Protein AF-A0A6S6TJT3-F1 (afdb_monomer_lite)

Structure (mmCIF, N/CA/C/O backbone):
data_AF-A0A6S6TJT3-F1
#
_entry.id   AF-A0A6S6TJT3-F1
#
loop_
_atom_site.group_PDB
_atom_site.id
_atom_site.type_symbol
_atom_site.label_atom_id
_atom_site.label_alt_id
_atom_site.label_comp_id
_atom_site.label_asym_id
_atom_site.label_entity_id
_atom_site.label_seq_id
_atom_site.pdbx_PDB_ins_code
_atom_site.Cartn_x
_atom_site.Cartn_y
_atom_site.Cartn_z
_atom_site.occupancy
_atom_site.B_iso_or_equiv
_atom_site.auth_seq_id
_atom_site.auth_comp_id
_atom_site.auth_asym_id
_atom_site.auth_atom_id
_atom_site.pdbx_PDB_model_num
ATOM 1 N N . MET A 1 1 ? -61.817 27.481 17.794 1.00 36.69 1 MET A N 1
ATOM 2 C CA . MET A 1 1 ? -61.793 28.008 16.413 1.00 36.69 1 MET A CA 1
ATOM 3 C C . MET A 1 1 ? -60.565 27.443 15.712 1.00 36.69 1 MET A C 1
ATOM 5 O O . MET A 1 1 ? -59.484 27.593 16.256 1.00 36.69 1 MET A O 1
ATOM 9 N N . GLY A 1 2 ? -60.746 26.772 14.568 1.00 38.47 2 GLY A N 1
ATOM 10 C CA . GLY A 1 2 ? -59.679 26.467 13.600 1.00 38.47 2 GLY A CA 1
ATOM 11 C C . GLY A 1 2 ? -58.788 25.249 13.871 1.00 38.47 2 GLY A C 1
ATOM 12 O O . GLY A 1 2 ? -57.621 25.410 14.198 1.00 38.47 2 GLY A O 1
ATOM 13 N N . ALA A 1 3 ? -59.311 24.038 13.658 1.00 35.66 3 ALA A N 1
ATOM 14 C CA . ALA A 1 3 ? -58.518 22.823 13.461 1.00 35.66 3 ALA A CA 1
ATOM 15 C C . ALA A 1 3 ? -58.565 22.453 11.971 1.00 35.66 3 ALA A C 1
ATOM 17 O O . ALA A 1 3 ? -59.657 22.356 11.413 1.00 35.66 3 ALA A O 1
ATOM 18 N N . VAL A 1 4 ? -57.413 22.227 11.332 1.00 45.88 4 VAL A N 1
ATOM 19 C CA . VAL A 1 4 ? -57.334 21.641 9.983 1.00 45.88 4 VAL A CA 1
ATOM 20 C C . VAL A 1 4 ? -56.285 20.531 9.978 1.00 45.88 4 VAL A C 1
ATOM 22 O O . VAL A 1 4 ? -55.147 20.713 10.404 1.00 45.88 4 VAL A O 1
ATOM 25 N N . ARG A 1 5 ? -56.748 19.356 9.546 1.00 40.81 5 ARG A N 1
ATOM 26 C CA . ARG A 1 5 ? -56.041 18.078 9.389 1.00 40.81 5 ARG A CA 1
ATOM 27 C C . ARG A 1 5 ? -55.272 18.012 8.054 1.00 40.81 5 ARG A C 1
ATOM 29 O O . ARG A 1 5 ? -55.579 18.790 7.155 1.00 40.81 5 ARG A O 1
ATOM 36 N N . PRO A 1 6 ? -54.330 17.060 7.898 1.00 43.06 6 PRO A N 1
ATOM 37 C CA . PRO A 1 6 ? -53.543 16.889 6.680 1.00 43.06 6 PRO A CA 1
ATOM 38 C C . PRO A 1 6 ? -54.258 16.000 5.648 1.00 43.06 6 PRO A C 1
ATOM 40 O O . PRO A 1 6 ? -54.917 15.024 6.012 1.00 43.06 6 PRO A O 1
ATOM 43 N N . THR A 1 7 ? -54.070 16.304 4.362 1.00 44.38 7 THR A N 1
ATOM 44 C CA . THR A 1 7 ? -54.588 15.515 3.233 1.00 44.38 7 THR A CA 1
ATOM 45 C C . THR A 1 7 ? -53.431 14.864 2.478 1.00 44.38 7 THR A C 1
ATOM 47 O O . THR A 1 7 ? -52.463 15.525 2.106 1.00 44.38 7 THR A O 1
ATOM 50 N N . ALA A 1 8 ? -53.545 13.554 2.269 1.00 34.47 8 ALA A N 1
ATOM 51 C CA . ALA A 1 8 ? -52.667 12.732 1.449 1.00 34.47 8 ALA A CA 1
ATOM 52 C C . ALA A 1 8 ? -52.834 13.030 -0.053 1.00 34.47 8 ALA A C 1
ATOM 54 O O . ALA A 1 8 ? -53.934 13.352 -0.500 1.00 34.47 8 ALA A O 1
ATOM 55 N N . MET A 1 9 ? -51.779 12.820 -0.846 1.00 37.22 9 MET A N 1
ATOM 56 C CA . MET A 1 9 ? -51.904 12.599 -2.289 1.00 37.22 9 MET A CA 1
ATOM 57 C C . MET A 1 9 ? -51.146 11.338 -2.707 1.00 37.22 9 MET A C 1
ATOM 59 O O . MET A 1 9 ? -49.921 11.265 -2.657 1.00 37.22 9 MET A O 1
ATOM 63 N N . LEU A 1 10 ? -51.938 10.351 -3.118 1.00 33.16 10 LEU A N 1
ATOM 64 C CA . LEU A 1 10 ? -51.571 9.217 -3.953 1.00 33.16 10 LEU A CA 1
ATOM 65 C C . LEU A 1 10 ? -51.885 9.563 -5.417 1.00 33.16 10 LEU A C 1
ATOM 67 O O . LEU A 1 10 ? -52.822 10.304 -5.699 1.00 33.16 10 LEU A O 1
ATOM 71 N N . SER A 1 11 ? -51.178 8.878 -6.316 1.00 32.34 11 SER A N 1
ATOM 72 C CA . SER A 1 11 ? -51.508 8.617 -7.725 1.00 32.34 11 SER A CA 1
ATOM 73 C C . SER A 1 11 ? -51.319 9.744 -8.755 1.00 32.34 11 SER A C 1
ATOM 75 O O . SER A 1 11 ? -52.059 10.717 -8.816 1.00 32.34 11 SER A O 1
ATOM 77 N N . SER A 1 12 ? -50.370 9.518 -9.667 1.00 33.16 12 SER A N 1
ATOM 78 C CA . SER A 1 12 ? -50.506 9.889 -11.078 1.00 33.16 12 SER A CA 1
ATOM 79 C C . SER A 1 12 ? -49.642 8.948 -11.922 1.00 33.16 12 SER A C 1
ATOM 81 O O . SER A 1 12 ? -48.452 9.161 -12.134 1.00 33.16 12 SER A O 1
ATOM 83 N N . LEU A 1 13 ? -50.259 7.845 -12.342 1.00 31.69 13 LEU A N 1
ATOM 84 C CA . LEU A 1 13 ? -49.842 7.022 -13.470 1.00 31.69 13 LEU A CA 1
ATOM 85 C C . LEU A 1 13 ? -50.984 7.122 -14.476 1.00 31.69 13 LEU A C 1
ATOM 87 O O . LEU A 1 13 ? -52.066 6.602 -14.217 1.00 31.69 13 LEU A O 1
ATOM 91 N N . SER A 1 14 ? -50.776 7.825 -15.587 1.00 32.28 14 SER A N 1
ATOM 92 C CA . SER A 1 14 ? -51.367 7.501 -16.892 1.00 32.28 14 SER A CA 1
ATOM 93 C C . SER A 1 14 ? -51.033 8.563 -17.943 1.00 32.28 14 SER A C 1
ATOM 95 O O . SER A 1 14 ? -50.995 9.755 -17.661 1.00 32.28 14 SER A O 1
ATOM 97 N N . ARG A 1 15 ? -50.913 8.063 -19.182 1.00 31.84 15 ARG A N 1
ATOM 98 C CA . ARG A 1 15 ? -50.845 8.746 -20.486 1.00 31.84 15 ARG A CA 1
ATOM 99 C C . ARG A 1 15 ? -49.445 9.132 -20.968 1.00 31.84 15 ARG A C 1
ATOM 101 O O . ARG A 1 15 ? -48.951 10.216 -20.706 1.00 31.84 15 ARG A O 1
ATOM 108 N N . LEU A 1 16 ? -48.890 8.274 -21.824 1.00 30.62 16 LEU A N 1
ATOM 109 C CA . LEU A 1 16 ? -48.913 8.532 -23.268 1.00 30.62 16 LEU A CA 1
ATOM 110 C C . LEU A 1 16 ? -48.763 7.210 -24.034 1.00 30.62 16 LEU A C 1
ATOM 112 O O . LEU A 1 16 ? -47.810 6.461 -23.855 1.00 30.62 16 LEU A O 1
ATOM 116 N N . SER A 1 17 ? -49.782 6.940 -24.844 1.00 30.59 17 SER A N 1
ATOM 117 C CA . SER A 1 17 ? -49.920 5.844 -25.794 1.00 30.59 17 SER A CA 1
ATOM 118 C C . SER A 1 17 ? -49.782 6.442 -27.192 1.00 30.59 17 SER A C 1
ATOM 120 O O . SER A 1 17 ? -50.586 7.300 -27.539 1.00 30.59 17 SER A O 1
ATOM 122 N N . CYS A 1 18 ? -48.821 5.946 -27.967 1.00 33.25 18 CYS A N 1
ATOM 123 C CA . CYS A 1 18 ? -48.772 5.897 -29.434 1.00 33.25 18 CYS A CA 1
ATOM 124 C C . CYS A 1 18 ? -47.974 4.607 -29.709 1.00 33.25 18 CYS A C 1
ATOM 126 O O . CYS A 1 18 ? -46.868 4.487 -29.198 1.00 33.25 18 CYS A O 1
ATOM 128 N N . GLY A 1 19 ? -48.445 3.546 -30.358 1.00 32.03 19 GLY A N 1
ATOM 129 C CA . GLY A 1 19 ? -49.400 3.415 -31.450 1.00 32.03 19 GLY A CA 1
ATOM 130 C C . GLY A 1 19 ? -48.642 2.731 -32.592 1.00 32.03 19 GLY A C 1
ATOM 131 O O . GLY A 1 19 ? -47.700 3.347 -33.078 1.00 32.03 19 GLY A O 1
ATOM 132 N N . LEU A 1 20 ? -48.991 1.472 -32.923 1.00 34.59 20 LEU A N 1
ATOM 133 C CA . LEU A 1 20 ? -48.805 0.721 -34.195 1.00 34.59 20 LEU A CA 1
ATOM 134 C C . LEU A 1 20 ? -48.934 -0.812 -33.949 1.00 34.59 20 LEU A C 1
ATOM 136 O O . LEU A 1 20 ? -48.746 -1.244 -32.814 1.00 34.59 20 LEU A O 1
ATOM 140 N N . PRO A 1 21 ? -49.348 -1.627 -34.945 1.00 37.56 21 PRO A N 1
ATOM 141 C CA . PRO A 1 21 ? -50.624 -2.347 -34.906 1.00 37.56 21 PRO A CA 1
ATOM 142 C C . PRO A 1 21 ? -50.525 -3.854 -34.617 1.00 37.56 21 PRO A C 1
ATOM 144 O O . PRO A 1 21 ? -49.571 -4.528 -35.005 1.00 37.56 21 PRO A O 1
ATOM 147 N N . GLU A 1 22 ? -51.585 -4.372 -33.993 1.00 44.47 22 GLU A N 1
ATOM 148 C CA . GLU A 1 22 ? -51.934 -5.790 -33.912 1.00 44.47 22 GLU A CA 1
ATOM 149 C C . GLU A 1 22 ? -52.613 -6.222 -35.214 1.00 44.47 22 GLU A C 1
ATOM 151 O O . GLU A 1 22 ? -53.785 -5.944 -35.423 1.00 44.47 22 GLU A O 1
ATOM 156 N N . ASP A 1 23 ? -51.878 -6.902 -36.086 1.00 41.22 23 ASP A N 1
ATOM 157 C CA . ASP A 1 23 ? -52.461 -7.807 -37.075 1.00 41.22 23 ASP A CA 1
ATOM 158 C C . ASP A 1 23 ? -51.378 -8.789 -37.526 1.00 41.22 23 ASP A C 1
ATOM 160 O O . ASP A 1 23 ? -50.253 -8.382 -37.818 1.00 41.22 23 ASP A O 1
ATOM 164 N N . SER A 1 24 ? -51.724 -10.080 -37.609 1.00 41.22 24 SER A N 1
ATOM 165 C CA . SER A 1 24 ? -50.881 -11.245 -37.985 1.00 41.22 24 SER A CA 1
ATOM 166 C C . SER A 1 24 ? -50.443 -12.189 -36.852 1.00 41.22 24 SER A C 1
ATOM 168 O O . SER A 1 24 ? -49.414 -12.859 -36.952 1.00 41.22 24 SER A O 1
ATOM 170 N N . ARG A 1 25 ? -51.256 -12.341 -35.802 1.00 42.00 25 ARG A N 1
ATOM 171 C CA . ARG A 1 25 ? -51.270 -13.556 -34.967 1.00 42.00 25 ARG A CA 1
ATOM 172 C C . ARG A 1 25 ? -52.478 -14.405 -35.343 1.00 42.00 25 ARG A C 1
ATOM 174 O O . ARG A 1 25 ? -53.430 -14.427 -34.593 1.00 42.00 25 ARG A O 1
ATOM 181 N N . ASP A 1 26 ? -52.442 -15.012 -36.527 1.00 45.34 26 ASP A N 1
ATOM 182 C CA . ASP A 1 26 ? -53.254 -16.181 -36.905 1.00 45.34 26 ASP A CA 1
ATOM 183 C C . ASP A 1 26 ? -52.931 -16.552 -38.354 1.00 45.34 26 ASP A C 1
ATOM 185 O O . ASP A 1 26 ? -53.567 -16.072 -39.288 1.00 45.34 26 ASP A O 1
ATOM 189 N N . LYS A 1 27 ? -51.862 -17.340 -38.537 1.00 43.59 27 LYS A N 1
ATOM 190 C CA . LYS A 1 27 ? -51.543 -18.164 -39.726 1.00 43.59 27 LYS A CA 1
ATOM 191 C C . LYS A 1 27 ? -50.129 -18.724 -39.580 1.00 43.59 27 LYS A C 1
ATOM 193 O O . LYS A 1 27 ? -49.212 -18.302 -40.266 1.00 43.59 27 LYS A O 1
ATOM 198 N N . LEU A 1 28 ? -49.940 -19.662 -38.654 1.00 36.69 28 LEU A N 1
ATOM 199 C CA . LEU A 1 28 ? -48.773 -20.561 -38.633 1.00 36.69 28 LEU A CA 1
ATOM 200 C C . LEU A 1 28 ? -49.059 -21.777 -37.737 1.00 36.69 28 LEU A C 1
ATOM 202 O O . LEU A 1 28 ? -48.240 -22.195 -36.933 1.00 36.69 28 LEU A O 1
ATOM 206 N N . PHE A 1 29 ? -50.259 -22.345 -37.869 1.00 38.00 29 PHE A N 1
ATOM 207 C CA . PHE A 1 29 ? -50.611 -23.631 -37.263 1.00 38.00 29 PHE A CA 1
ATOM 208 C C . PHE A 1 29 ? -51.531 -24.432 -38.186 1.00 38.00 29 PHE A C 1
ATOM 210 O O . PHE A 1 29 ? -52.623 -24.841 -37.814 1.00 38.00 29 PHE A O 1
ATOM 217 N N . THR A 1 30 ? -51.114 -24.650 -39.435 1.00 44.31 30 THR A N 1
ATOM 218 C CA . THR A 1 30 ? -51.622 -25.780 -40.233 1.00 44.31 30 THR A CA 1
ATOM 219 C C . THR A 1 30 ? -50.719 -26.035 -41.434 1.00 44.31 30 THR A C 1
ATOM 221 O O . THR A 1 30 ? -50.898 -25.440 -42.491 1.00 44.31 30 THR A O 1
ATOM 224 N N . ARG A 1 31 ? -49.719 -26.904 -41.238 1.00 39.59 31 ARG A N 1
ATOM 225 C CA . ARG A 1 31 ? -49.122 -27.850 -42.209 1.00 39.59 31 ARG A CA 1
ATOM 226 C C . ARG A 1 31 ? -47.669 -28.137 -41.839 1.00 39.59 31 ARG A C 1
ATOM 228 O O . ARG A 1 31 ? -46.745 -27.576 -42.408 1.00 39.59 31 ARG A O 1
ATOM 235 N N . CYS A 1 32 ? -47.488 -29.057 -40.903 1.00 32.56 32 CYS A N 1
ATOM 236 C CA . CYS A 1 32 ? -46.489 -30.111 -41.041 1.00 32.56 32 CYS A CA 1
ATOM 237 C C . CYS A 1 32 ? -46.824 -31.176 -39.999 1.00 32.56 32 CYS A C 1
ATOM 239 O O . CYS A 1 32 ? -46.616 -30.978 -38.805 1.00 32.56 32 CYS A O 1
ATOM 241 N N . GLY A 1 33 ? -47.425 -32.278 -40.443 1.00 46.50 33 GLY A N 1
ATOM 242 C CA . GLY A 1 33 ? -47.552 -33.470 -39.620 1.00 46.50 33 GLY A CA 1
ATOM 243 C C . GLY A 1 33 ? -46.171 -34.088 -39.477 1.00 46.50 33 GLY A C 1
ATOM 244 O O . GLY A 1 33 ? -45.755 -34.831 -40.355 1.00 46.50 33 GLY A O 1
ATOM 245 N N . LEU A 1 34 ? -45.459 -33.751 -38.404 1.00 42.41 34 LEU A N 1
ATOM 246 C CA . LEU A 1 34 ? -44.237 -34.427 -37.987 1.00 42.41 34 LEU A CA 1
ATOM 247 C C . LEU A 1 34 ? -44.227 -34.518 -36.456 1.00 42.41 34 LEU A C 1
ATOM 249 O O . LEU A 1 34 ? -44.342 -33.529 -35.738 1.00 42.41 34 LEU A O 1
ATOM 253 N N . CYS A 1 35 ? -44.155 -35.767 -36.010 1.00 40.81 35 CYS A N 1
ATOM 254 C CA . CYS A 1 35 ? -44.137 -36.287 -34.651 1.00 40.81 35 CYS A CA 1
ATOM 255 C C . CYS A 1 35 ? -43.358 -35.423 -33.632 1.00 40.81 35 CYS A C 1
ATOM 257 O O . CYS A 1 35 ? -42.157 -35.186 -33.773 1.00 40.81 35 CYS A O 1
ATOM 259 N N . GLY A 1 36 ? -44.039 -35.024 -32.552 1.00 47.25 36 GLY A N 1
ATOM 260 C CA . GLY A 1 36 ? -43.524 -34.212 -31.441 1.00 47.25 36 GLY A CA 1
ATOM 261 C C . GLY A 1 36 ? -42.581 -34.926 -30.463 1.00 47.25 36 GLY A C 1
ATOM 262 O O . GLY A 1 36 ? -42.592 -34.597 -29.282 1.00 47.25 36 GLY A O 1
ATOM 263 N N . ALA A 1 37 ? -41.764 -35.878 -30.922 1.00 49.62 37 ALA A N 1
ATOM 264 C CA . ALA A 1 37 ? -40.813 -36.601 -30.066 1.00 49.62 37 ALA A CA 1
ATOM 265 C C . ALA A 1 37 ? -39.366 -36.668 -30.603 1.00 49.62 37 ALA A C 1
ATOM 267 O O . ALA A 1 37 ? -38.498 -37.196 -29.918 1.00 49.62 37 ALA A O 1
ATOM 268 N N . CYS A 1 38 ? -39.059 -36.096 -31.777 1.00 45.78 38 CYS A N 1
ATOM 269 C CA . CYS A 1 38 ? -37.702 -36.146 -32.363 1.00 45.78 38 CYS A CA 1
ATOM 270 C C . CYS A 1 38 ? -36.935 -34.806 -32.382 1.00 45.78 38 CYS A C 1
ATOM 272 O O . CYS A 1 38 ? -35.802 -34.759 -32.856 1.00 45.78 38 CYS A O 1
ATOM 274 N N . GLY A 1 39 ? -37.513 -33.705 -31.888 1.00 48.12 39 GLY A N 1
ATOM 275 C CA . GLY A 1 39 ? -36.934 -32.359 -32.057 1.00 48.12 39 GLY A CA 1
ATOM 276 C C . GLY A 1 39 ? -35.863 -31.946 -31.038 1.00 48.12 39 GLY A C 1
ATOM 277 O O . GLY A 1 39 ? -35.057 -31.062 -31.323 1.00 48.12 39 GLY A O 1
ATOM 278 N N . THR A 1 40 ? -35.827 -32.559 -29.854 1.00 53.91 40 THR A N 1
ATOM 279 C CA . THR A 1 40 ? -34.939 -32.138 -28.753 1.00 53.91 40 THR A CA 1
ATOM 280 C C . THR A 1 40 ? -33.526 -32.715 -28.868 1.00 53.91 40 THR A C 1
ATOM 282 O O . THR A 1 40 ? -32.555 -32.013 -28.590 1.00 53.91 40 THR A O 1
ATOM 285 N N . GLU A 1 41 ? -33.392 -33.945 -29.364 1.00 56.25 41 GLU A N 1
ATOM 286 C CA . GLU A 1 41 ? -32.100 -34.604 -29.622 1.00 56.25 41 GLU A CA 1
ATOM 287 C C . GLU A 1 41 ? -31.298 -33.883 -30.721 1.00 56.25 41 GLU A C 1
ATOM 289 O O . GLU A 1 41 ? -30.101 -33.627 -30.571 1.00 56.25 41 GLU A O 1
ATOM 294 N N . ALA A 1 42 ? -31.970 -33.462 -31.800 1.00 59.25 42 ALA A N 1
ATOM 295 C CA . ALA A 1 42 ? -31.332 -32.745 -32.903 1.00 59.25 42 ALA A CA 1
ATOM 296 C C . ALA A 1 42 ? -30.805 -31.364 -32.474 1.00 59.25 42 ALA A C 1
ATOM 298 O O . ALA A 1 42 ? -29.718 -30.956 -32.888 1.00 59.25 42 ALA A O 1
ATOM 299 N N . LEU A 1 43 ? -31.529 -30.662 -31.594 1.00 60.88 43 LEU A N 1
ATOM 300 C CA . LEU A 1 43 ? -31.101 -29.361 -31.074 1.00 60.88 43 LEU A CA 1
ATOM 301 C C . LEU A 1 43 ? -29.892 -29.493 -30.130 1.00 60.88 43 LEU A C 1
ATOM 303 O O . LEU A 1 43 ? -28.972 -28.675 -30.177 1.00 60.88 43 LEU A O 1
ATOM 307 N N . LEU A 1 44 ? -29.855 -30.554 -29.315 1.00 63.88 44 LEU A N 1
ATOM 308 C CA . LEU A 1 44 ? -28.725 -30.875 -28.436 1.00 63.88 44 LEU A CA 1
ATOM 309 C C . LEU A 1 44 ? -27.466 -31.268 -29.221 1.00 63.88 44 LEU A C 1
ATOM 311 O O . LEU A 1 44 ? -26.364 -30.846 -28.859 1.00 63.88 44 LEU A O 1
ATOM 315 N N . LEU A 1 45 ? -27.611 -32.015 -30.318 1.00 68.19 45 LEU A N 1
ATOM 316 C CA . LEU A 1 45 ? -26.503 -32.336 -31.223 1.00 68.19 45 LEU A CA 1
ATOM 317 C C . LEU A 1 45 ? -25.967 -31.092 -31.940 1.00 68.19 45 LEU A C 1
ATOM 319 O O . LEU A 1 45 ? -24.749 -30.917 -32.026 1.00 68.19 45 LEU A O 1
ATOM 323 N N . LEU A 1 46 ? -26.849 -30.186 -32.374 1.00 67.31 46 LEU A N 1
ATOM 324 C CA . LEU A 1 46 ? -26.439 -28.927 -32.995 1.00 67.31 46 LEU A CA 1
ATOM 325 C C . LEU A 1 46 ? -25.677 -28.034 -32.002 1.00 67.31 46 LEU A C 1
ATOM 327 O O . LEU A 1 46 ? -24.622 -27.497 -32.339 1.00 67.31 46 LEU A O 1
ATOM 331 N N . MET A 1 47 ? -26.143 -27.929 -30.750 1.00 70.50 47 MET A N 1
ATOM 332 C CA . MET A 1 47 ? -25.426 -27.172 -29.717 1.00 70.50 47 MET A CA 1
ATOM 333 C C . MET A 1 47 ? -24.070 -27.798 -29.364 1.00 70.50 47 MET A C 1
ATOM 335 O O . MET A 1 47 ? -23.096 -27.065 -29.184 1.00 70.50 47 MET A O 1
ATOM 339 N N . ARG A 1 48 ? -23.955 -29.134 -29.325 1.00 70.00 48 ARG A N 1
ATOM 340 C CA . ARG A 1 48 ? -22.669 -29.820 -29.092 1.00 70.00 48 ARG A CA 1
ATOM 341 C C . ARG A 1 48 ? -21.672 -29.607 -30.236 1.00 70.00 48 ARG A C 1
ATOM 343 O O . ARG A 1 48 ? -20.493 -29.379 -29.966 1.00 70.00 48 ARG A O 1
ATOM 350 N N . LEU A 1 49 ? -22.129 -29.609 -31.490 1.00 67.56 49 LEU A N 1
ATOM 351 C CA . LEU A 1 49 ? -21.285 -29.317 -32.656 1.00 67.56 49 LEU A CA 1
ATOM 352 C C . LEU A 1 49 ? -20.812 -27.858 -32.679 1.00 67.56 49 LEU A C 1
ATOM 354 O O . LEU A 1 49 ? -19.636 -27.604 -32.945 1.00 67.56 49 LEU A O 1
ATOM 358 N N . ILE A 1 50 ? -21.682 -26.906 -32.321 1.00 70.00 50 ILE A N 1
ATOM 359 C CA . ILE A 1 50 ? -21.323 -25.482 -32.244 1.00 70.00 50 ILE A CA 1
ATOM 360 C C . ILE A 1 50 ? -20.286 -25.239 -31.138 1.00 70.00 50 ILE A C 1
ATOM 362 O O . ILE A 1 50 ? -19.290 -24.560 -31.385 1.00 70.00 50 ILE A O 1
ATOM 366 N N . ILE A 1 51 ? -20.457 -25.833 -29.949 1.00 70.25 51 ILE A N 1
ATOM 367 C CA . ILE A 1 51 ? -19.494 -25.704 -28.840 1.00 70.25 51 ILE A CA 1
ATOM 368 C C . ILE A 1 51 ? -18.149 -26.355 -29.204 1.00 70.25 51 ILE A C 1
ATOM 370 O O . ILE A 1 51 ? -17.098 -25.769 -28.951 1.00 70.25 51 ILE A O 1
ATOM 374 N N . SER A 1 52 ? -18.162 -27.517 -29.866 1.00 67.56 52 SER A N 1
ATOM 375 C CA . SER A 1 52 ? -16.942 -28.196 -30.322 1.00 67.56 52 SER A CA 1
ATOM 376 C C . SER A 1 52 ? -16.171 -27.373 -31.366 1.00 67.56 52 SER A C 1
ATOM 378 O O . SER A 1 52 ? -14.958 -27.193 -31.240 1.00 67.56 52 SER A O 1
ATOM 380 N N . HIS A 1 53 ? -16.864 -26.782 -32.346 1.00 61.88 53 HIS A N 1
ATOM 381 C CA . HIS A 1 53 ? -16.235 -25.900 -33.334 1.00 61.88 53 HIS A CA 1
ATOM 382 C C . HIS A 1 53 ? -15.722 -24.586 -32.730 1.00 61.88 53 HIS A C 1
ATOM 384 O O . HIS A 1 53 ? -14.665 -24.099 -33.144 1.00 61.88 53 HIS A O 1
ATOM 390 N N . PHE A 1 54 ? -16.411 -24.028 -31.728 1.00 63.53 54 PHE A N 1
ATOM 391 C CA . PHE A 1 54 ? -15.928 -22.843 -31.018 1.00 63.53 54 PHE A CA 1
ATOM 392 C C . PHE A 1 54 ? -14.686 -23.152 -30.170 1.00 63.53 54 PHE A C 1
ATOM 394 O O . PHE A 1 54 ? -13.724 -22.387 -30.206 1.00 63.53 54 PHE A O 1
ATOM 401 N N . CYS A 1 55 ? -14.648 -24.297 -29.480 1.00 61.03 55 CYS A N 1
ATOM 402 C CA . CYS A 1 55 ? -13.476 -24.728 -28.714 1.00 61.03 55 CYS A CA 1
ATOM 403 C C . CYS A 1 55 ? -12.265 -25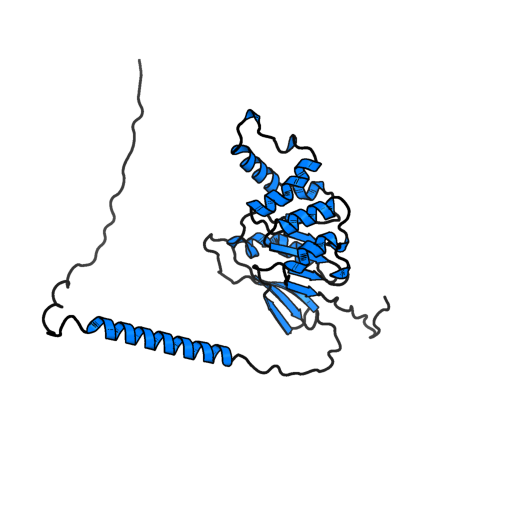.030 -29.609 1.00 61.03 55 CYS A C 1
ATOM 405 O O . CYS A 1 55 ? -11.157 -24.613 -29.275 1.00 61.03 55 CYS A O 1
ATOM 407 N N . ALA A 1 56 ? -12.458 -25.676 -30.765 1.00 60.38 56 ALA A N 1
ATOM 408 C CA . ALA A 1 56 ? -11.368 -25.978 -31.695 1.00 60.38 56 ALA A CA 1
ATOM 409 C C . ALA A 1 56 ? -10.773 -24.711 -32.337 1.00 60.38 56 ALA A C 1
ATOM 411 O O . ALA A 1 56 ? -9.551 -24.572 -32.431 1.00 60.38 56 ALA A O 1
ATOM 412 N N . ARG A 1 57 ? -11.614 -23.735 -32.715 1.00 56.91 57 ARG A N 1
ATOM 413 C CA . ARG A 1 57 ? -11.138 -22.441 -33.234 1.00 56.91 57 ARG A CA 1
ATOM 414 C C . ARG A 1 57 ? -10.505 -21.562 -32.156 1.00 56.91 57 ARG A C 1
ATOM 416 O O . ARG A 1 57 ? -9.551 -20.851 -32.457 1.00 56.91 57 ARG A O 1
ATOM 423 N N . PHE A 1 58 ? -10.968 -21.639 -30.908 1.00 59.56 58 PHE A N 1
ATOM 424 C CA . PHE A 1 58 ? -10.352 -20.918 -29.792 1.00 59.56 58 PHE A CA 1
ATOM 425 C C . PHE A 1 58 ? -8.974 -21.492 -29.420 1.00 59.56 58 PHE A C 1
ATOM 427 O O . PHE A 1 58 ? -8.042 -20.730 -29.167 1.00 59.56 58 PHE A O 1
ATOM 434 N N . PHE A 1 59 ? -8.799 -22.818 -29.477 1.00 55.28 59 PHE A N 1
ATOM 435 C CA . PHE A 1 59 ? -7.493 -23.454 -29.264 1.00 55.28 59 PHE A CA 1
ATOM 436 C C . PHE A 1 59 ? -6.492 -23.146 -30.388 1.00 55.28 59 PHE A C 1
ATOM 438 O O . PHE A 1 59 ? -5.334 -22.851 -30.102 1.00 55.28 59 PHE A O 1
ATOM 445 N N . LEU A 1 60 ? -6.932 -23.117 -31.651 1.00 53.53 60 LEU A N 1
ATOM 446 C CA . LEU A 1 60 ? -6.074 -22.706 -32.772 1.00 53.53 60 LEU A CA 1
ATOM 447 C C . LEU A 1 60 ? -5.733 -21.205 -32.746 1.00 53.53 60 LEU A C 1
ATOM 449 O O . LEU A 1 60 ? -4.640 -20.822 -33.155 1.00 53.53 60 LEU A O 1
ATOM 453 N N . PHE A 1 61 ? -6.614 -20.352 -32.213 1.00 53.59 61 PHE A N 1
ATOM 454 C CA . PHE A 1 61 ? -6.326 -18.926 -32.027 1.00 53.59 61 PHE A CA 1
ATOM 455 C C . PHE A 1 61 ? -5.306 -18.666 -30.904 1.00 53.59 61 PHE A C 1
ATOM 457 O O . PHE A 1 61 ? -4.478 -17.765 -31.027 1.00 53.59 61 PHE A O 1
ATOM 464 N N . LEU A 1 62 ? -5.310 -19.472 -29.835 1.00 51.25 62 LEU A N 1
ATOM 465 C CA . LEU A 1 62 ? -4.295 -19.391 -28.777 1.00 51.25 62 LEU A CA 1
ATOM 466 C C . LEU A 1 62 ? -2.949 -20.002 -29.195 1.00 51.25 62 LEU A C 1
ATOM 468 O O . LEU A 1 62 ? -1.907 -19.500 -28.781 1.00 51.25 62 LEU A O 1
ATOM 472 N N . ALA A 1 63 ? -2.950 -21.029 -30.048 1.00 49.97 63 ALA A N 1
ATOM 473 C CA . ALA A 1 63 ? -1.723 -21.646 -30.554 1.00 49.97 63 ALA A CA 1
ATOM 474 C C . ALA A 1 63 ? -0.981 -20.787 -31.599 1.00 49.97 63 ALA A C 1
ATOM 476 O O . ALA A 1 63 ? 0.201 -21.011 -31.832 1.00 49.97 63 ALA A O 1
ATOM 477 N N . ASN A 1 64 ? -1.635 -19.784 -32.200 1.00 43.91 64 ASN A N 1
ATOM 478 C CA . ASN A 1 64 ? -1.051 -18.945 -33.256 1.00 43.91 64 ASN A CA 1
ATOM 479 C C . ASN A 1 64 ? -0.586 -17.550 -32.774 1.00 43.91 64 ASN A C 1
ATOM 481 O O . ASN A 1 64 ? -0.338 -16.663 -33.586 1.00 43.91 64 ASN A O 1
ATOM 485 N N . GLN A 1 65 ? -0.464 -17.337 -31.455 1.00 49.94 65 GLN A N 1
ATOM 486 C CA . GLN A 1 65 ? 0.173 -16.136 -30.879 1.00 49.94 65 GLN A CA 1
ATOM 487 C C . GLN A 1 65 ? 1.632 -16.349 -30.449 1.00 49.94 65 GLN A C 1
ATOM 489 O O . GLN A 1 65 ? 2.239 -15.459 -29.855 1.00 49.94 65 GLN A O 1
ATOM 494 N N . SER A 1 66 ? 2.254 -17.471 -30.810 1.00 49.56 66 SER A N 1
ATOM 495 C CA . SER A 1 66 ? 3.714 -17.617 -30.777 1.00 49.56 66 SER A CA 1
ATOM 496 C C . SER A 1 66 ? 4.350 -16.935 -31.995 1.00 49.56 66 SER A C 1
ATOM 498 O O . SER A 1 66 ? 5.017 -17.560 -32.816 1.00 49.56 66 SER A O 1
ATOM 500 N N . GLY A 1 67 ? 4.108 -15.630 -32.124 1.00 40.09 67 GLY A N 1
ATOM 501 C CA . GLY A 1 67 ? 4.797 -14.759 -33.065 1.00 40.09 67 GLY A CA 1
ATOM 502 C C . GLY A 1 67 ? 6.202 -14.460 -32.555 1.00 40.09 67 GLY A C 1
ATOM 503 O O . GLY A 1 67 ? 6.380 -13.640 -31.661 1.00 40.09 67 GLY A O 1
ATOM 504 N N . THR A 1 68 ? 7.178 -15.176 -33.112 1.00 43.16 68 THR A N 1
ATOM 505 C CA . THR A 1 68 ? 8.532 -14.695 -33.439 1.00 43.16 68 THR A CA 1
ATOM 506 C C . THR A 1 68 ? 9.109 -13.620 -32.507 1.00 43.16 68 THR A C 1
ATOM 508 O O . THR A 1 68 ? 9.121 -12.430 -32.827 1.00 43.16 68 THR A O 1
ATOM 511 N N . SER A 1 69 ? 9.680 -14.050 -31.379 1.00 40.94 69 SER A N 1
ATOM 512 C CA . SER A 1 69 ? 10.683 -13.249 -30.675 1.00 40.94 69 SER A CA 1
ATOM 513 C C . SER A 1 69 ? 11.959 -13.251 -31.518 1.00 40.94 69 SER A C 1
ATOM 515 O O . SER A 1 69 ? 12.770 -14.175 -31.439 1.00 40.94 69 SER A O 1
ATOM 517 N N . HIS A 1 70 ? 12.115 -12.248 -32.384 1.00 39.84 70 HIS A N 1
ATOM 518 C CA . HIS A 1 70 ? 13.399 -11.962 -33.012 1.00 39.84 70 HIS A CA 1
ATOM 519 C C . HIS A 1 70 ? 14.388 -11.580 -31.914 1.00 39.84 70 HIS A C 1
ATOM 521 O O . HIS A 1 70 ? 14.367 -10.478 -31.365 1.00 39.84 70 HIS A O 1
ATOM 527 N N . ASN A 1 71 ? 15.253 -12.534 -31.591 1.00 40.00 71 ASN A N 1
ATOM 528 C CA . ASN A 1 71 ? 16.321 -12.407 -30.620 1.00 40.00 71 ASN A CA 1
ATOM 529 C C . ASN A 1 71 ? 17.460 -11.568 -31.233 1.00 40.00 71 ASN A C 1
ATOM 531 O O . ASN A 1 71 ? 18.523 -12.077 -31.567 1.00 40.00 71 ASN A O 1
ATOM 535 N N . HIS A 1 72 ? 17.231 -10.266 -31.422 1.00 41.78 72 HIS A N 1
ATOM 536 C CA . HIS A 1 72 ? 18.311 -9.304 -31.636 1.00 41.78 72 HIS A CA 1
ATOM 537 C C . HIS A 1 72 ? 18.931 -8.973 -30.274 1.00 41.78 72 HIS A C 1
ATOM 539 O O . HIS A 1 72 ? 18.654 -7.932 -29.677 1.00 41.78 72 HIS A O 1
ATOM 545 N N . GLN A 1 73 ? 19.800 -9.858 -29.779 1.00 41.50 73 GLN A N 1
ATOM 546 C CA . GLN A 1 73 ? 20.766 -9.522 -28.728 1.00 41.50 73 GLN A CA 1
ATOM 547 C C . GLN A 1 73 ? 21.903 -8.684 -29.333 1.00 41.50 73 GLN A C 1
ATOM 549 O O . GLN A 1 73 ? 23.069 -9.058 -29.320 1.00 41.50 73 GLN A O 1
ATOM 554 N N . GLY A 1 74 ? 21.550 -7.535 -29.911 1.00 43.59 74 GLY A N 1
ATOM 555 C CA . GLY A 1 74 ? 22.503 -6.451 -30.088 1.00 43.59 74 GLY A CA 1
ATOM 556 C C . GLY A 1 74 ? 22.709 -5.810 -28.722 1.00 43.59 74 GLY A C 1
ATOM 557 O O . GLY A 1 74 ? 21.735 -5.373 -28.107 1.00 43.59 74 GLY A O 1
ATOM 558 N N . LEU A 1 75 ? 23.951 -5.794 -28.238 1.00 43.81 75 LEU A N 1
ATOM 559 C CA . LEU A 1 75 ? 24.377 -5.064 -27.044 1.00 43.81 75 LEU A CA 1
ATOM 560 C C . LEU A 1 75 ? 23.857 -3.623 -27.128 1.00 43.81 75 LEU A C 1
ATOM 562 O O . LEU A 1 75 ? 24.394 -2.802 -27.870 1.00 43.81 75 LEU A O 1
ATOM 566 N N . ARG A 1 76 ? 22.770 -3.317 -26.411 1.00 53.56 76 ARG A N 1
ATOM 567 C CA . ARG A 1 76 ? 22.257 -1.948 -26.344 1.00 53.56 76 ARG A CA 1
ATOM 568 C C . ARG A 1 76 ? 23.171 -1.162 -25.407 1.00 53.56 76 ARG A C 1
ATOM 570 O O . ARG A 1 76 ? 23.325 -1.570 -24.259 1.00 53.56 76 ARG A O 1
ATOM 577 N N . PRO A 1 77 ? 23.739 -0.031 -25.846 1.00 56.94 77 PRO A N 1
ATOM 578 C CA . PRO A 1 77 ? 24.673 0.743 -25.030 1.00 56.94 77 PRO A CA 1
ATOM 579 C C . PRO A 1 77 ? 23.995 1.535 -23.895 1.00 56.94 77 PRO A C 1
ATOM 581 O O . PRO A 1 77 ? 24.664 2.298 -23.203 1.00 56.94 77 PRO A O 1
ATOM 584 N N . TYR A 1 78 ? 22.680 1.381 -23.693 1.00 58.28 78 TYR A N 1
ATOM 585 C CA . TYR A 1 78 ? 21.894 2.202 -22.774 1.00 58.28 78 TYR A CA 1
ATOM 586 C C . TYR A 1 78 ? 21.010 1.349 -21.858 1.00 58.28 78 TYR A C 1
ATOM 588 O O . TYR A 1 78 ? 20.341 0.438 -22.351 1.00 58.28 78 TYR A O 1
ATOM 596 N N . PRO A 1 79 ? 20.956 1.647 -20.545 1.00 64.12 79 PRO A N 1
ATOM 597 C CA . PRO A 1 79 ? 19.996 1.014 -19.655 1.00 64.12 79 PRO A CA 1
ATOM 598 C C . PRO A 1 79 ? 18.581 1.481 -20.007 1.00 64.12 79 PRO A C 1
ATOM 600 O O . PRO A 1 79 ? 18.308 2.682 -20.098 1.00 64.12 79 PRO A O 1
ATOM 603 N N . ASP A 1 80 ? 17.679 0.520 -20.195 1.00 76.38 80 ASP A N 1
ATOM 604 C CA . ASP A 1 80 ? 16.279 0.804 -20.485 1.00 76.38 80 ASP A CA 1
ATOM 605 C C . ASP A 1 80 ? 15.625 1.604 -19.342 1.00 76.38 80 ASP A C 1
ATOM 607 O O . ASP A 1 80 ? 15.836 1.336 -18.157 1.00 76.38 80 ASP A O 1
ATOM 611 N N . MET A 1 81 ? 14.789 2.581 -19.697 1.00 83.06 81 MET A N 1
ATOM 612 C CA . MET A 1 81 ? 14.020 3.366 -18.735 1.00 83.06 81 MET A CA 1
ATOM 613 C C . MET A 1 81 ? 12.698 2.675 -18.410 1.00 83.06 81 MET A C 1
ATOM 615 O O . MET A 1 81 ? 11.909 2.370 -19.303 1.00 83.06 81 MET A O 1
ATOM 619 N N . GLU A 1 82 ? 12.394 2.540 -17.125 1.00 89.75 82 GLU A N 1
ATOM 620 C CA . GLU A 1 82 ? 11.208 1.840 -16.637 1.00 89.75 82 GLU A CA 1
ATOM 621 C C . GLU A 1 82 ? 10.293 2.779 -15.839 1.00 89.75 82 GLU A C 1
ATOM 623 O O . GLU A 1 82 ? 10.743 3.538 -14.980 1.00 89.75 82 GLU A O 1
ATOM 628 N N . TYR A 1 83 ? 8.986 2.778 -16.121 1.00 90.75 83 TYR A N 1
ATOM 629 C CA . TYR A 1 83 ? 8.046 3.656 -15.418 1.00 90.75 83 TYR A CA 1
ATOM 630 C C . TYR A 1 83 ? 6.601 3.140 -15.412 1.00 90.75 83 TYR A C 1
ATOM 632 O O . TYR A 1 83 ? 6.207 2.287 -16.206 1.00 90.75 83 TYR A O 1
ATOM 640 N N . LEU A 1 84 ? 5.790 3.706 -14.511 1.00 95.12 84 LEU A N 1
ATOM 641 C CA . LEU A 1 84 ? 4.355 3.456 -14.431 1.00 95.12 84 LEU A CA 1
ATOM 642 C C . LEU A 1 84 ? 3.598 4.355 -15.402 1.00 95.12 84 LEU A C 1
ATOM 644 O O . LEU A 1 84 ? 3.620 5.586 -15.291 1.00 95.12 84 LEU A O 1
ATOM 648 N N . TYR A 1 85 ? 2.833 3.731 -16.284 1.00 95.19 85 TYR A N 1
ATOM 649 C CA . TYR A 1 85 ? 1.823 4.380 -17.099 1.00 95.19 85 TYR A CA 1
ATOM 650 C C . TYR A 1 85 ? 0.428 3.949 -16.638 1.00 95.19 85 TYR A C 1
ATOM 652 O O . TYR A 1 85 ? 0.151 2.766 -16.488 1.00 95.19 85 TYR A O 1
ATOM 660 N N . ILE A 1 86 ? -0.474 4.906 -16.416 1.00 96.38 86 ILE A N 1
ATOM 661 C CA . ILE A 1 86 ? -1.876 4.614 -16.094 1.00 96.38 86 ILE A CA 1
ATOM 662 C C . ILE A 1 86 ? -2.680 4.808 -17.373 1.00 96.38 86 ILE A C 1
ATOM 664 O O . ILE A 1 86 ? -2.953 5.939 -17.786 1.00 96.38 86 ILE A O 1
ATOM 668 N N . ARG A 1 87 ? -3.016 3.694 -18.021 1.00 95.19 87 ARG A N 1
ATOM 669 C CA . ARG A 1 87 ? -3.778 3.677 -19.265 1.00 95.19 87 ARG A CA 1
ATOM 670 C C . ARG A 1 87 ? -5.251 3.913 -18.960 1.00 95.19 87 ARG A C 1
ATOM 672 O O . ARG A 1 87 ? -5.857 3.169 -18.193 1.00 95.19 87 ARG A O 1
ATOM 679 N N . ARG A 1 88 ? -5.823 4.932 -19.596 1.00 93.88 88 ARG A N 1
ATOM 680 C CA . ARG A 1 88 ? -7.250 5.261 -19.542 1.00 93.88 88 ARG A CA 1
ATOM 681 C C . ARG A 1 88 ? -7.818 5.110 -20.940 1.00 93.88 88 ARG A C 1
ATOM 683 O O . ARG A 1 88 ? -7.322 5.754 -21.863 1.00 93.88 88 ARG A O 1
ATOM 690 N N . ALA A 1 89 ? -8.821 4.260 -21.103 1.00 84.12 89 ALA A N 1
ATOM 691 C CA . ALA A 1 89 ? -9.532 4.173 -22.369 1.00 84.12 89 ALA A CA 1
ATOM 692 C C . ALA A 1 89 ? -10.494 5.364 -22.493 1.00 84.12 89 ALA A C 1
ATOM 694 O O . ALA A 1 89 ? -11.193 5.715 -21.538 1.00 84.12 89 ALA A O 1
ATOM 695 N N . LYS A 1 90 ? -10.517 6.005 -23.666 1.00 80.12 90 LYS A N 1
ATOM 696 C CA . LYS A 1 90 ? -11.473 7.081 -23.954 1.00 80.12 90 LYS A CA 1
ATOM 697 C C . LYS A 1 90 ? -12.883 6.478 -23.949 1.00 80.12 90 LYS A C 1
ATOM 699 O O . LYS A 1 90 ? -13.162 5.588 -24.741 1.00 80.12 90 LYS A O 1
ATOM 704 N N . GLY A 1 91 ? -13.737 6.929 -23.030 1.00 81.62 91 GLY A N 1
ATOM 705 C CA . GLY A 1 91 ? -15.139 6.503 -22.931 1.00 81.62 91 GLY A CA 1
ATOM 706 C C . GLY A 1 91 ? -15.408 5.242 -22.102 1.00 81.62 91 GLY A C 1
ATOM 707 O O . GLY A 1 91 ? -16.571 4.921 -21.879 1.00 81.62 91 GLY A O 1
ATOM 708 N N . GLN A 1 92 ? -14.385 4.544 -21.592 1.00 88.50 92 GLN A N 1
ATOM 709 C CA . GLN A 1 92 ? -14.625 3.376 -20.740 1.00 88.50 92 GLN A CA 1
ATOM 710 C C . GLN A 1 92 ? -14.978 3.813 -19.314 1.00 88.50 92 GLN A C 1
ATOM 712 O O . GLN A 1 92 ? -14.116 4.219 -18.525 1.00 88.50 92 GLN A O 1
ATOM 717 N N . LEU A 1 93 ? -16.263 3.706 -18.995 1.00 91.06 93 LEU A N 1
ATOM 718 C CA . LEU A 1 93 ? -16.795 3.877 -17.651 1.00 91.06 93 LEU A CA 1
ATOM 719 C C . LEU A 1 93 ? -17.113 2.514 -17.044 1.00 91.06 93 LEU A C 1
ATOM 721 O O . LEU A 1 93 ? -17.387 1.535 -17.740 1.00 91.06 93 LEU A O 1
ATOM 725 N N . ARG A 1 94 ? -17.044 2.448 -15.722 1.00 87.88 94 ARG A N 1
ATOM 726 C CA . ARG A 1 94 ? -17.557 1.319 -14.954 1.00 87.88 94 ARG A CA 1
ATOM 727 C C . ARG A 1 94 ? -19.082 1.387 -14.866 1.00 87.88 94 ARG A C 1
ATOM 729 O O . ARG A 1 94 ? -19.681 2.419 -15.152 1.00 87.88 94 ARG A O 1
ATOM 736 N N . ALA A 1 95 ? -19.696 0.297 -14.407 1.00 88.00 95 ALA A N 1
ATOM 737 C CA . ALA A 1 95 ? -21.144 0.217 -14.196 1.00 88.00 95 ALA A CA 1
ATOM 738 C C . ALA A 1 95 ? -21.688 1.298 -13.240 1.00 88.00 95 ALA A C 1
ATOM 740 O O . ALA A 1 95 ? -22.836 1.699 -13.358 1.00 88.00 95 ALA A O 1
ATOM 741 N N . ASP A 1 96 ? -20.858 1.799 -12.324 1.00 87.19 96 ASP A N 1
ATOM 742 C CA . ASP A 1 96 ? -21.190 2.894 -11.406 1.00 87.19 96 ASP A CA 1
ATOM 743 C C . ASP A 1 96 ? -20.914 4.295 -11.987 1.00 87.19 96 ASP A C 1
ATOM 745 O O . ASP A 1 96 ? -20.943 5.282 -11.258 1.00 87.19 96 ASP A O 1
ATOM 749 N N . GLY A 1 97 ? -20.556 4.391 -13.270 1.00 87.75 97 GLY A N 1
ATOM 750 C CA . GLY A 1 97 ? -20.185 5.639 -13.939 1.00 87.75 97 GLY A CA 1
ATOM 751 C C . GLY A 1 97 ? -18.763 6.133 -13.644 1.00 87.75 97 GLY A C 1
ATOM 752 O O . GLY A 1 97 ? -18.318 7.105 -14.255 1.00 87.75 97 GLY A O 1
ATOM 753 N N . SER A 1 98 ? -18.006 5.478 -12.755 1.00 87.56 98 SER A N 1
ATOM 754 C CA . SER A 1 98 ? -16.630 5.889 -12.449 1.00 87.56 98 SER A CA 1
ATOM 755 C C . SER A 1 98 ? -15.665 5.573 -13.598 1.00 87.56 98 SER A C 1
ATOM 757 O O . SER A 1 98 ? -15.847 4.618 -14.358 1.00 87.56 98 SER A O 1
ATOM 759 N N . ARG A 1 99 ? -14.594 6.366 -13.731 1.00 91.19 99 ARG A N 1
ATOM 760 C CA . ARG A 1 99 ? -13.570 6.141 -14.764 1.00 91.19 99 ARG A CA 1
ATOM 761 C C . ARG A 1 99 ? -12.804 4.846 -14.510 1.00 91.19 99 ARG A C 1
ATOM 763 O O . ARG A 1 99 ? -12.423 4.553 -13.377 1.00 91.19 99 ARG A O 1
ATOM 770 N N . TYR A 1 100 ? -12.530 4.111 -15.583 1.00 93.62 100 TYR A N 1
ATOM 771 C CA . TYR A 1 100 ? -11.696 2.916 -15.550 1.00 93.62 100 TYR A CA 1
ATOM 772 C C . TYR A 1 100 ? -10.251 3.227 -15.960 1.00 93.62 100 TYR A C 1
ATOM 774 O O . TYR A 1 100 ? -10.004 3.876 -16.980 1.00 93.62 100 TYR A O 1
ATOM 782 N N . ALA A 1 101 ? -9.290 2.726 -15.184 1.00 95.56 101 ALA A N 1
ATOM 783 C CA . ALA A 1 101 ? -7.871 2.835 -15.483 1.00 95.56 101 ALA A CA 1
ATOM 784 C C . ALA A 1 101 ? -7.122 1.518 -15.237 1.00 95.56 101 ALA A C 1
ATOM 786 O O . ALA A 1 101 ? -7.445 0.755 -14.325 1.00 95.56 101 ALA A O 1
ATOM 787 N N . VAL A 1 102 ? -6.082 1.279 -16.041 1.00 96.06 102 VAL A N 1
ATOM 788 C CA . VAL A 1 102 ? -5.207 0.105 -15.945 1.00 96.06 102 VAL A CA 1
ATOM 789 C C . VAL A 1 102 ? -3.765 0.556 -15.715 1.00 96.06 102 VAL A C 1
ATOM 791 O O . VAL A 1 102 ? -3.225 1.286 -16.551 1.00 96.06 102 VAL A O 1
ATOM 794 N N . PRO A 1 103 ? -3.116 0.134 -14.620 1.00 97.44 103 PRO A N 1
ATOM 795 C CA . PRO A 1 103 ? -1.696 0.370 -14.416 1.00 97.44 103 PRO A CA 1
ATOM 796 C C . PRO A 1 103 ? -0.868 -0.539 -15.337 1.00 97.44 103 PRO A C 1
ATOM 798 O O . PRO A 1 103 ? -1.114 -1.740 -15.450 1.00 97.44 103 PRO A O 1
ATOM 801 N N . VAL A 1 104 ? 0.117 0.049 -16.007 1.00 97.19 104 VAL A N 1
ATOM 802 C CA . VAL A 1 104 ? 0.994 -0.605 -16.981 1.00 97.19 104 VAL A CA 1
ATOM 803 C C . VAL A 1 104 ? 2.438 -0.263 -16.635 1.00 97.19 104 VAL A C 1
ATOM 805 O O . VAL A 1 104 ? 2.793 0.907 -16.496 1.00 97.19 104 VAL A O 1
ATOM 808 N N . PHE A 1 105 ? 3.266 -1.291 -16.501 1.00 95.94 105 PHE A N 1
ATOM 809 C CA . PHE A 1 105 ? 4.712 -1.172 -16.458 1.00 95.94 105 PHE A CA 1
ATOM 810 C C . PHE A 1 105 ? 5.237 -0.996 -17.877 1.00 95.94 105 PHE A C 1
ATOM 812 O O . PHE A 1 105 ? 4.978 -1.839 -18.735 1.00 95.94 105 PHE A O 1
ATOM 819 N N . VAL A 1 106 ? 5.938 0.101 -18.131 1.00 93.75 106 VAL A N 1
ATOM 820 C CA . VAL A 1 106 ? 6.451 0.428 -19.460 1.00 93.75 106 VAL A CA 1
ATOM 821 C C . VAL A 1 106 ? 7.965 0.517 -19.415 1.00 93.75 106 VAL A C 1
ATOM 823 O O . VAL A 1 106 ? 8.517 1.236 -18.581 1.00 93.75 106 VAL A O 1
ATOM 826 N N . THR A 1 107 ? 8.606 -0.157 -20.365 1.00 91.31 107 THR A N 1
ATOM 827 C CA . THR A 1 107 ? 10.044 -0.085 -20.629 1.00 91.31 107 THR A CA 1
ATOM 828 C C . THR A 1 107 ? 10.272 0.706 -21.916 1.00 91.31 107 THR A C 1
ATOM 830 O O . THR A 1 107 ? 9.599 0.480 -22.925 1.00 91.31 107 THR A O 1
ATOM 833 N N . LYS A 1 108 ? 11.211 1.649 -21.892 1.00 88.25 108 LYS A N 1
ATOM 834 C CA . LYS A 1 108 ? 11.575 2.526 -23.009 1.00 88.25 108 LYS A CA 1
ATOM 835 C C . LYS A 1 108 ? 13.070 2.505 -23.273 1.00 88.25 108 LYS A C 1
ATOM 837 O O . LYS A 1 108 ? 13.847 2.338 -22.343 1.00 88.25 108 LYS A O 1
ATOM 842 N N . THR A 1 109 ? 13.459 2.817 -24.508 1.00 83.31 109 THR A N 1
ATOM 843 C CA . THR A 1 109 ? 14.878 2.974 -24.881 1.00 83.31 109 THR A CA 1
ATOM 844 C C . THR A 1 109 ? 15.541 4.171 -24.197 1.00 83.31 109 THR A C 1
ATOM 846 O O . THR A 1 109 ? 16.728 4.137 -23.900 1.00 83.31 109 THR A O 1
ATOM 849 N N . ALA A 1 110 ? 14.783 5.244 -23.949 1.00 80.06 110 ALA A N 1
ATOM 850 C CA . ALA A 1 110 ? 15.242 6.465 -23.289 1.00 80.06 110 ALA A CA 1
ATOM 851 C C . ALA A 1 110 ? 14.045 7.295 -22.787 1.00 80.06 110 ALA A C 1
ATOM 853 O O . ALA A 1 110 ? 12.889 6.999 -23.101 1.00 80.06 110 ALA A O 1
ATOM 854 N N . LYS A 1 111 ? 14.303 8.403 -22.075 1.00 77.56 111 LYS A N 1
ATOM 855 C CA . LYS A 1 111 ? 13.271 9.331 -21.554 1.00 77.56 111 LYS A CA 1
ATOM 856 C C . LYS A 1 111 ? 12.210 9.735 -22.587 1.00 77.56 111 LYS A C 1
ATOM 858 O O . LYS A 1 111 ? 11.014 9.732 -22.285 1.00 77.56 111 LYS A O 1
ATOM 863 N N . TYR A 1 112 ? 12.651 10.032 -23.805 1.00 80.75 112 TYR A N 1
ATOM 864 C CA . TYR A 1 112 ? 11.794 10.374 -24.946 1.00 80.75 112 TYR A CA 1
ATOM 865 C C . TYR A 1 112 ? 11.847 9.323 -26.058 1.00 80.75 112 TYR A C 1
ATOM 867 O O . TYR A 1 112 ? 11.374 9.571 -27.158 1.00 80.75 112 TYR A O 1
ATOM 875 N N . GLY A 1 113 ? 12.418 8.158 -25.758 1.00 83.19 113 GLY A N 1
ATOM 876 C CA . GLY A 1 113 ? 12.508 7.050 -26.689 1.00 83.19 113 GLY A CA 1
ATOM 877 C C . GLY A 1 113 ? 11.197 6.282 -26.825 1.00 83.19 113 GLY A C 1
ATOM 878 O O . GLY A 1 113 ? 10.208 6.520 -26.114 1.00 83.19 113 GLY A O 1
ATOM 879 N N . GLU A 1 114 ? 11.224 5.327 -27.743 1.00 86.50 114 GLU A N 1
ATOM 880 C CA . GLU A 1 114 ? 10.114 4.432 -28.037 1.00 86.50 114 GLU A CA 1
ATOM 881 C C . GLU A 1 114 ? 9.842 3.462 -26.884 1.00 86.50 114 GLU A C 1
ATOM 883 O O . GLU A 1 114 ? 10.734 3.113 -26.102 1.00 86.50 114 GLU A O 1
ATOM 888 N N . ARG A 1 115 ? 8.579 3.034 -26.766 1.00 91.00 115 ARG A N 1
ATOM 889 C CA . ARG A 1 115 ? 8.171 2.000 -25.810 1.00 91.00 115 ARG A CA 1
ATOM 890 C C . ARG A 1 115 ? 8.568 0.647 -26.379 1.00 91.00 115 ARG A C 1
ATOM 892 O O . ARG A 1 115 ? 8.046 0.240 -27.407 1.00 91.00 115 ARG A O 1
ATOM 899 N N . ILE A 1 116 ? 9.484 -0.025 -25.697 1.00 90.38 116 ILE A N 1
ATOM 900 C CA . ILE A 1 116 ? 9.982 -1.346 -26.083 1.00 90.38 116 ILE A CA 1
ATOM 901 C C . ILE A 1 116 ? 9.021 -2.422 -25.586 1.00 90.38 116 ILE A C 1
ATOM 903 O O . ILE A 1 116 ? 8.739 -3.387 -26.287 1.00 90.38 116 ILE A O 1
ATOM 907 N N . ASN A 1 117 ? 8.539 -2.268 -24.352 1.00 91.31 117 ASN A N 1
ATOM 908 C CA . ASN A 1 117 ? 7.716 -3.268 -23.692 1.00 91.31 117 ASN A CA 1
ATOM 909 C C . ASN A 1 117 ? 6.633 -2.597 -22.846 1.00 91.31 117 ASN A C 1
ATOM 911 O O . ASN A 1 117 ? 6.872 -1.578 -22.193 1.00 91.31 117 ASN A O 1
ATOM 915 N N . GLU A 1 118 ? 5.450 -3.200 -22.837 1.00 94.69 118 GLU A N 1
ATOM 916 C CA . GLU A 1 118 ? 4.334 -2.833 -21.979 1.00 94.69 118 GLU A CA 1
ATOM 917 C C . GLU A 1 118 ? 3.787 -4.083 -21.290 1.00 94.69 118 GLU A C 1
ATOM 919 O O . GLU A 1 118 ? 3.233 -4.979 -21.925 1.00 94.69 118 GLU A O 1
ATOM 924 N N . ARG A 1 119 ? 3.877 -4.122 -19.961 1.00 95.50 119 ARG A N 1
ATOM 925 C CA . ARG A 1 119 ? 3.318 -5.195 -19.141 1.00 95.50 119 ARG A CA 1
ATOM 926 C C . ARG A 1 119 ? 2.204 -4.652 -18.262 1.00 95.50 119 ARG A C 1
ATOM 928 O O . ARG A 1 119 ? 2.415 -3.765 -17.439 1.00 95.50 119 ARG A O 1
ATOM 935 N N . ILE A 1 120 ? 1.003 -5.205 -18.399 1.00 96.69 120 ILE A N 1
ATOM 936 C CA . ILE A 1 120 ? -0.128 -4.847 -17.536 1.00 96.69 120 ILE A CA 1
ATOM 937 C C . ILE A 1 120 ? 0.149 -5.325 -16.106 1.00 96.69 120 ILE A C 1
ATOM 939 O O . ILE A 1 120 ? 0.512 -6.482 -15.890 1.00 96.69 120 ILE A O 1
ATOM 943 N N . ILE A 1 121 ? -0.060 -4.443 -15.128 1.00 97.31 121 ILE A N 1
ATOM 944 C CA . ILE A 1 121 ? 0.014 -4.784 -13.708 1.00 97.31 121 ILE A CA 1
ATOM 945 C C . ILE A 1 121 ? -1.359 -5.310 -13.287 1.00 97.31 121 ILE A C 1
ATOM 947 O O . ILE A 1 121 ? -2.373 -4.615 -13.394 1.00 97.31 121 ILE A O 1
ATOM 951 N N . SER A 1 122 ? -1.419 -6.554 -12.812 1.00 96.25 122 SER A N 1
ATOM 952 C CA . SER A 1 122 ? -2.676 -7.142 -12.361 1.00 96.25 122 SER A CA 1
ATOM 953 C C . SER A 1 122 ? -3.181 -6.419 -11.119 1.00 96.25 122 SER A C 1
ATOM 955 O O . SER A 1 122 ? -2.516 -6.374 -10.090 1.00 96.25 122 SER A O 1
ATOM 957 N N . VAL A 1 123 ? -4.420 -5.939 -11.173 1.00 95.38 123 VAL A N 1
ATOM 958 C CA . VAL A 1 123 ? -5.124 -5.338 -10.027 1.00 95.38 123 VAL A CA 1
ATOM 959 C C . VAL A 1 123 ? -5.671 -6.390 -9.050 1.00 95.38 123 VAL A C 1
ATOM 961 O O . VAL A 1 123 ? -6.443 -6.078 -8.137 1.00 95.38 123 VAL A O 1
ATOM 964 N N . LYS A 1 124 ? -5.370 -7.676 -9.285 1.00 95.75 124 LYS A N 1
ATOM 965 C CA . LYS A 1 124 ? -5.837 -8.810 -8.474 1.00 95.75 124 LYS A CA 1
ATOM 966 C C . LYS A 1 124 ? -4.789 -9.436 -7.580 1.00 95.75 124 LYS A C 1
ATOM 968 O O . LYS A 1 124 ? -5.186 -10.176 -6.691 1.00 95.75 124 LYS A O 1
ATOM 973 N N . LYS A 1 125 ? -3.517 -9.128 -7.793 1.00 96.25 125 LYS A N 1
ATOM 974 C CA . LYS A 1 125 ? -2.430 -9.645 -6.975 1.00 96.25 125 LYS A CA 1
ATOM 975 C C . LYS A 1 125 ? -1.701 -8.490 -6.300 1.00 96.25 125 LYS A C 1
ATOM 977 O O . LYS A 1 125 ? -1.668 -7.399 -6.878 1.00 96.25 125 LYS A O 1
ATOM 982 N N . PRO A 1 126 ? -1.103 -8.726 -5.129 1.00 97.88 126 PRO A N 1
ATOM 983 C CA . PRO A 1 126 ? -0.170 -7.785 -4.546 1.00 97.88 126 PRO A CA 1
ATOM 984 C C . PRO A 1 126 ? 0.994 -7.436 -5.472 1.00 97.88 126 PRO A C 1
ATOM 986 O O . PRO A 1 126 ? 1.299 -8.169 -6.420 1.00 97.88 126 PRO A O 1
ATOM 989 N N . VAL A 1 127 ? 1.631 -6.300 -5.204 1.00 98.25 127 VAL A N 1
ATOM 990 C CA . VAL A 1 127 ? 2.721 -5.759 -6.017 1.00 98.25 127 VAL A CA 1
ATOM 991 C C . VAL A 1 127 ? 3.891 -5.392 -5.114 1.00 98.25 127 VAL A C 1
ATOM 993 O O . VAL A 1 127 ? 3.724 -4.654 -4.146 1.00 98.25 127 VAL A O 1
ATOM 996 N N . LEU A 1 128 ? 5.077 -5.877 -5.466 1.00 98.19 128 LEU A N 1
ATOM 997 C CA . LEU A 1 128 ? 6.335 -5.506 -4.838 1.00 98.19 128 LEU A CA 1
ATOM 998 C C . LEU A 1 128 ? 7.195 -4.742 -5.849 1.00 98.19 128 LEU A C 1
ATOM 1000 O O . LEU A 1 128 ? 7.505 -5.252 -6.926 1.00 98.19 128 LEU A O 1
ATOM 1004 N N . ILE A 1 129 ? 7.557 -3.512 -5.501 1.00 97.56 129 ILE A N 1
ATOM 1005 C CA . ILE A 1 129 ? 8.367 -2.611 -6.316 1.00 97.56 129 ILE A CA 1
ATOM 1006 C C . ILE A 1 129 ? 9.723 -2.448 -5.632 1.00 97.56 129 ILE A C 1
ATOM 1008 O O . ILE A 1 129 ? 9.811 -1.913 -4.530 1.00 97.56 129 ILE A O 1
ATOM 1012 N N . THR A 1 130 ? 10.786 -2.876 -6.294 1.00 96.88 130 THR A N 1
ATOM 1013 C CA . THR A 1 130 ? 12.168 -2.669 -5.850 1.00 96.88 130 THR A CA 1
ATOM 1014 C C . THR A 1 130 ? 12.900 -1.763 -6.827 1.00 96.88 130 THR A C 1
ATOM 1016 O O . THR A 1 130 ? 12.387 -1.457 -7.902 1.00 96.88 130 THR A O 1
ATOM 1019 N N . GLY A 1 131 ? 14.075 -1.274 -6.459 1.00 94.00 131 GLY A N 1
ATOM 1020 C CA . GLY A 1 131 ? 14.906 -0.443 -7.318 1.00 94.00 131 GLY A CA 1
ATOM 1021 C C . GLY A 1 131 ? 15.783 0.503 -6.518 1.00 94.00 131 GLY A C 1
ATOM 1022 O O . GLY A 1 131 ? 15.481 0.855 -5.377 1.00 94.00 131 GLY A O 1
ATOM 1023 N N . GLU A 1 132 ? 16.831 1.003 -7.150 1.00 90.81 132 GLU A N 1
ATOM 1024 C CA . GLU A 1 132 ? 17.795 1.904 -6.516 1.00 90.81 132 GLU A CA 1
ATOM 1025 C C . GLU A 1 132 ? 17.172 3.270 -6.141 1.00 90.81 132 GLU A C 1
ATOM 1027 O O . GLU A 1 132 ? 16.038 3.574 -6.556 1.00 90.81 132 GLU A O 1
ATOM 1032 N N . PRO A 1 133 ? 17.826 4.121 -5.324 1.00 88.06 133 PRO A N 1
ATOM 1033 C CA . PRO A 1 133 ? 17.371 5.489 -5.085 1.00 88.06 133 PRO A CA 1
ATOM 1034 C C . PRO A 1 133 ? 17.078 6.223 -6.399 1.00 88.06 133 PRO A C 1
ATOM 1036 O O . PRO A 1 133 ? 17.724 6.000 -7.407 1.00 88.06 133 PRO A O 1
ATOM 1039 N N . ASN A 1 134 ? 16.083 7.109 -6.428 1.00 86.06 134 ASN A N 1
ATOM 1040 C CA . ASN A 1 134 ? 15.731 7.891 -7.628 1.00 86.06 134 ASN A CA 1
ATOM 1041 C C . ASN A 1 134 ? 15.206 7.105 -8.854 1.00 86.06 134 ASN A C 1
ATOM 1043 O O . ASN A 1 134 ? 14.833 7.731 -9.844 1.00 86.06 134 ASN A O 1
ATOM 1047 N N . SER A 1 135 ? 15.035 5.781 -8.775 1.00 89.69 135 SER A N 1
ATOM 1048 C CA . SER A 1 135 ? 14.367 4.962 -9.815 1.00 89.69 135 SER A CA 1
ATOM 1049 C C . SER A 1 135 ? 12.865 5.254 -10.000 1.00 89.69 135 SER A C 1
ATOM 1051 O O . SER A 1 135 ? 12.222 4.739 -10.910 1.00 89.69 135 SER A O 1
ATOM 1053 N N . GLY A 1 136 ? 12.270 6.100 -9.149 1.00 91.62 136 GLY A N 1
ATOM 1054 C CA . GLY A 1 136 ? 10.877 6.540 -9.284 1.00 91.62 136 GLY A CA 1
ATOM 1055 C C . GLY A 1 136 ? 9.843 5.726 -8.499 1.00 91.62 136 GLY A C 1
ATOM 1056 O O . GLY A 1 136 ? 8.651 5.906 -8.737 1.00 91.62 136 GLY A O 1
ATOM 1057 N N . LYS A 1 137 ? 10.258 4.894 -7.536 1.00 94.88 137 LYS A N 1
ATOM 1058 C CA . LYS A 1 137 ? 9.363 4.104 -6.662 1.00 94.88 137 LYS A CA 1
ATOM 1059 C C . LYS A 1 137 ? 8.306 4.943 -5.934 1.00 94.88 137 LYS A C 1
ATOM 1061 O O . LYS A 1 137 ? 7.116 4.712 -6.123 1.00 94.88 137 LYS A O 1
ATOM 1066 N N . THR A 1 138 ? 8.719 5.986 -5.211 1.00 95.75 138 THR A N 1
ATOM 1067 C CA . THR A 1 138 ? 7.789 6.922 -4.553 1.00 95.75 138 THR A CA 1
ATOM 1068 C C . THR A 1 138 ? 6.807 7.520 -5.558 1.00 95.75 138 THR A C 1
ATOM 1070 O O . THR A 1 138 ? 5.607 7.561 -5.315 1.00 95.75 138 THR A O 1
ATOM 1073 N N . ARG A 1 139 ? 7.277 7.886 -6.761 1.00 95.38 139 ARG A N 1
ATOM 1074 C CA . ARG A 1 139 ? 6.405 8.408 -7.824 1.00 95.38 139 ARG A CA 1
ATOM 1075 C C . ARG A 1 139 ? 5.364 7.379 -8.269 1.00 95.38 139 ARG A C 1
ATOM 1077 O O . ARG A 1 139 ? 4.234 7.765 -8.558 1.00 95.38 139 ARG A O 1
ATOM 1084 N N . TRP A 1 140 ? 5.715 6.096 -8.337 1.00 96.56 140 TRP A N 1
ATOM 1085 C CA . TRP A 1 140 ? 4.742 5.033 -8.588 1.00 96.56 140 TRP A CA 1
ATOM 1086 C C . TRP A 1 140 ? 3.704 4.960 -7.474 1.00 96.56 140 TRP A C 1
ATOM 1088 O O . TRP A 1 140 ? 2.516 5.044 -7.773 1.00 96.56 140 TRP A O 1
ATOM 1098 N N . ILE A 1 141 ? 4.139 4.860 -6.214 1.00 97.75 141 ILE A N 1
ATOM 1099 C CA . ILE A 1 141 ? 3.247 4.772 -5.051 1.00 97.75 141 ILE A CA 1
ATOM 1100 C C . ILE A 1 141 ? 2.288 5.965 -5.007 1.00 97.75 141 ILE A C 1
ATOM 1102 O O . ILE A 1 141 ? 1.075 5.769 -4.959 1.00 97.75 141 ILE A O 1
ATOM 1106 N N . THR A 1 142 ? 2.794 7.194 -5.137 1.00 97.25 142 THR A N 1
ATOM 1107 C CA . THR A 1 142 ? 1.966 8.408 -5.155 1.00 97.25 142 THR A CA 1
ATOM 1108 C C . THR A 1 142 ? 0.933 8.377 -6.282 1.00 97.25 142 THR A C 1
ATOM 1110 O O . THR A 1 142 ? -0.235 8.688 -6.055 1.00 97.25 142 THR A O 1
ATOM 1113 N N . ARG A 1 143 ? 1.321 7.975 -7.501 1.00 97.44 143 ARG A N 1
ATOM 1114 C CA . ARG A 1 143 ? 0.386 7.909 -8.636 1.00 97.44 143 ARG A CA 1
ATOM 1115 C C . ARG A 1 143 ? -0.654 6.803 -8.481 1.00 97.44 143 ARG A C 1
ATOM 1117 O 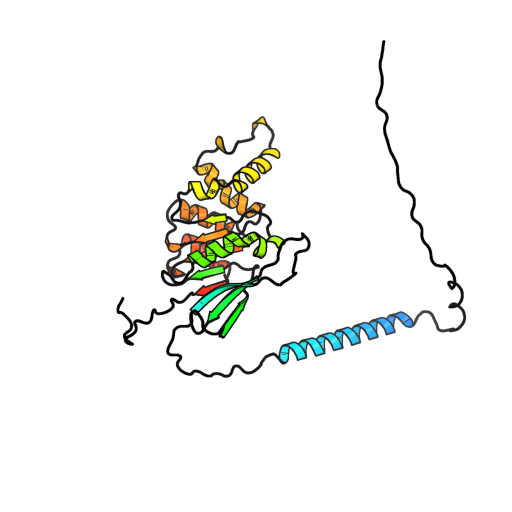O . ARG A 1 143 ? -1.798 7.003 -8.881 1.00 97.44 143 ARG A O 1
ATOM 1124 N N . LEU A 1 144 ? -0.270 5.651 -7.934 1.00 97.88 144 LEU A N 1
ATOM 1125 C CA . LEU A 1 144 ? -1.197 4.557 -7.645 1.00 97.88 144 LEU A CA 1
ATOM 1126 C C . LEU A 1 144 ? -2.191 4.962 -6.556 1.00 97.88 144 LEU A C 1
ATOM 1128 O O . LEU A 1 144 ? -3.375 4.696 -6.716 1.00 97.88 144 LEU A O 1
ATOM 1132 N N . HIS A 1 145 ? -1.735 5.663 -5.517 1.00 97.69 145 HIS A N 1
ATOM 1133 C CA . HIS A 1 145 ? -2.586 6.220 -4.467 1.00 97.69 145 HIS A CA 1
ATOM 1134 C C . HIS A 1 145 ? -3.597 7.231 -5.036 1.00 97.69 145 HIS A C 1
ATOM 1136 O O . HIS A 1 145 ? -4.802 7.056 -4.882 1.00 97.69 145 HIS A O 1
ATOM 1142 N N . GLN A 1 146 ? -3.124 8.233 -5.788 1.00 97.12 146 GLN A N 1
ATOM 1143 C CA . GLN A 1 146 ? -3.969 9.274 -6.399 1.00 97.12 146 GLN A CA 1
ATOM 1144 C C . GLN A 1 146 ? -5.054 8.714 -7.324 1.00 97.12 146 GLN A C 1
ATOM 1146 O O . GLN A 1 146 ? -6.143 9.273 -7.421 1.00 97.12 146 GLN A O 1
ATOM 1151 N N . HIS A 1 147 ? -4.760 7.616 -8.020 1.00 96.56 147 HIS A N 1
ATOM 1152 C CA . HIS A 1 147 ? -5.680 6.998 -8.970 1.00 96.56 147 HIS A CA 1
ATOM 1153 C C . HIS A 1 147 ? -6.244 5.667 -8.463 1.00 96.56 147 HIS A C 1
ATOM 1155 O O . HIS A 1 147 ? -6.761 4.881 -9.258 1.00 96.56 147 HIS A O 1
ATOM 1161 N N . ALA A 1 148 ? -6.188 5.403 -7.154 1.00 96.38 148 ALA A N 1
ATOM 1162 C CA . ALA A 1 148 ? -6.589 4.115 -6.602 1.00 96.38 148 ALA A CA 1
ATOM 1163 C C . ALA A 1 148 ? -8.056 3.794 -6.909 1.00 96.38 148 ALA A C 1
ATOM 1165 O O . ALA A 1 148 ? -8.370 2.681 -7.323 1.00 96.38 148 ALA A O 1
ATOM 1166 N N . MET A 1 149 ? -8.943 4.787 -6.817 1.00 94.06 149 MET A N 1
ATOM 1167 C CA . MET A 1 149 ? -10.358 4.639 -7.171 1.00 94.06 149 MET A CA 1
ATOM 1168 C C . MET A 1 149 ? -10.559 4.343 -8.663 1.00 94.06 149 MET A C 1
ATOM 1170 O O . MET A 1 149 ? -11.396 3.523 -9.040 1.00 94.06 149 MET A O 1
ATOM 1174 N N . GLU A 1 150 ? -9.761 4.940 -9.548 1.00 94.94 150 GLU A N 1
ATOM 1175 C CA . GLU A 1 150 ? -9.816 4.645 -10.986 1.00 94.94 150 GLU A CA 1
ATOM 1176 C C . GLU A 1 150 ? -9.270 3.252 -11.317 1.00 94.94 150 GLU A C 1
ATOM 1178 O O . GLU A 1 150 ? -9.691 2.657 -12.304 1.00 94.94 150 GLU A O 1
ATOM 1183 N N . ILE A 1 151 ? -8.385 2.688 -10.494 1.00 96.25 151 ILE A N 1
ATOM 1184 C CA . ILE A 1 151 ? -7.744 1.385 -10.731 1.00 96.25 151 ILE A CA 1
ATOM 1185 C C . ILE A 1 151 ? -8.528 0.252 -10.050 1.00 96.25 151 ILE A C 1
ATOM 1187 O O . ILE A 1 151 ? -8.990 -0.689 -10.702 1.00 96.25 151 ILE A O 1
ATOM 1191 N N . TRP A 1 152 ? -8.743 0.368 -8.742 1.00 96.19 152 TRP A N 1
ATOM 1192 C CA . TRP A 1 152 ? -9.360 -0.642 -7.880 1.00 96.19 152 TRP A CA 1
ATOM 1193 C C . TRP A 1 152 ? -10.807 -0.335 -7.489 1.00 96.19 152 TRP A C 1
ATOM 1195 O O . TRP A 1 152 ? -11.400 -1.128 -6.764 1.00 96.19 152 TRP A O 1
ATOM 1205 N N . GLY A 1 153 ? -11.423 0.726 -8.019 1.00 93.25 153 GLY A N 1
ATOM 1206 C CA . GLY A 1 153 ? -12.789 1.133 -7.667 1.00 93.25 153 GLY A CA 1
ATOM 1207 C C . GLY A 1 153 ? -13.868 0.063 -7.855 1.00 93.25 153 GLY A C 1
ATOM 1208 O O . GLY A 1 153 ? -14.904 0.128 -7.209 1.00 93.25 153 GLY A O 1
ATOM 1209 N N . ALA A 1 154 ? -13.664 -0.940 -8.714 1.00 91.38 154 ALA A N 1
ATOM 1210 C CA . ALA A 1 154 ? -14.597 -2.070 -8.839 1.00 91.38 154 ALA A CA 1
ATOM 1211 C C . ALA A 1 154 ? -14.520 -3.058 -7.657 1.00 91.38 154 ALA A C 1
ATOM 1213 O O . ALA A 1 154 ? -15.423 -3.861 -7.460 1.00 91.38 154 ALA A O 1
ATOM 1214 N N . LYS A 1 155 ? -13.416 -3.038 -6.907 1.00 90.38 155 LYS A N 1
ATOM 1215 C CA . LYS A 1 155 ? -13.094 -3.986 -5.836 1.00 90.38 155 LYS A CA 1
ATOM 1216 C C . LYS A 1 155 ? -13.181 -3.389 -4.445 1.00 90.38 155 LYS A C 1
ATOM 1218 O O . LYS A 1 155 ? -13.467 -4.126 -3.508 1.00 90.38 155 LYS A O 1
ATOM 1223 N N . SER A 1 156 ? -12.838 -2.114 -4.321 1.00 93.31 156 SER A N 1
ATOM 1224 C CA . SER A 1 156 ? -12.946 -1.353 -3.088 1.00 93.31 156 SER A CA 1
ATOM 1225 C C . SER A 1 156 ? -13.324 0.077 -3.431 1.00 93.31 156 SER A C 1
ATOM 1227 O O . SER A 1 156 ? -12.791 0.662 -4.375 1.00 93.31 156 SER A O 1
ATOM 1229 N N . LYS A 1 157 ? -14.280 0.607 -2.671 1.00 92.94 157 LYS A N 1
ATOM 1230 C CA . LYS A 1 157 ? -14.694 2.013 -2.720 1.00 92.94 157 LYS A CA 1
ATOM 1231 C C . LYS A 1 157 ? -14.037 2.856 -1.635 1.00 92.94 157 LYS A C 1
ATOM 1233 O O . LYS A 1 157 ? -14.263 4.059 -1.586 1.00 92.94 157 LYS A O 1
ATOM 1238 N N . ALA A 1 158 ? -13.288 2.209 -0.754 1.00 95.69 158 ALA A N 1
ATOM 1239 C CA . ALA A 1 158 ? -12.678 2.845 0.387 1.00 95.69 158 ALA A CA 1
ATOM 1240 C C . ALA A 1 158 ? -11.464 3.666 -0.037 1.00 95.69 158 ALA A C 1
ATOM 1242 O O . ALA A 1 158 ? -10.796 3.351 -1.026 1.00 95.69 158 ALA A O 1
ATOM 1243 N N . GLU A 1 159 ? -11.172 4.709 0.736 1.00 96.50 159 GLU A N 1
ATOM 1244 C CA . GLU A 1 159 ? -9.962 5.493 0.529 1.00 96.50 159 GLU A CA 1
ATOM 1245 C C . GLU A 1 159 ? -8.738 4.589 0.765 1.00 96.50 159 GLU A C 1
ATOM 1247 O O . GLU A 1 159 ? -8.706 3.876 1.779 1.00 96.50 159 GLU A O 1
ATOM 1252 N N . PRO A 1 160 ? -7.766 4.556 -0.169 1.00 97.44 160 PRO A N 1
ATOM 1253 C CA . PRO A 1 160 ? -6.557 3.757 -0.009 1.00 97.44 160 PRO A CA 1
ATOM 1254 C C . PRO A 1 160 ? -5.762 4.200 1.225 1.00 97.44 160 PRO A C 1
ATOM 1256 O O . PRO A 1 160 ? -5.724 5.379 1.566 1.00 97.44 160 PRO A O 1
ATOM 1259 N N . LEU A 1 161 ? -5.082 3.252 1.868 1.00 97.56 161 LEU A N 1
ATOM 1260 C CA . LEU A 1 161 ? -4.227 3.531 3.017 1.00 97.56 161 LEU A CA 1
ATOM 1261 C C . LEU A 1 161 ? -2.775 3.652 2.555 1.00 97.56 161 LEU A C 1
ATOM 1263 O O . LEU A 1 161 ? -2.201 2.668 2.097 1.00 97.56 161 LEU A O 1
ATOM 1267 N N . LEU A 1 162 ? -2.176 4.837 2.686 1.00 97.81 162 LEU A N 1
ATOM 1268 C CA . LEU A 1 162 ? -0.759 5.070 2.401 1.00 97.81 162 LEU A CA 1
ATOM 1269 C C . LEU A 1 162 ? 0.049 5.132 3.701 1.00 97.81 162 LEU A C 1
ATOM 1271 O O . LEU A 1 162 ? -0.165 6.012 4.531 1.00 97.81 162 LEU A O 1
ATOM 1275 N N . LEU A 1 163 ? 1.008 4.221 3.849 1.00 97.81 163 LEU A N 1
ATOM 1276 C CA . LEU A 1 163 ? 1.958 4.188 4.954 1.00 97.81 163 LEU A CA 1
ATOM 1277 C C . LEU A 1 163 ? 3.320 4.683 4.461 1.00 97.81 163 LEU A C 1
ATOM 1279 O O . LEU A 1 163 ? 4.049 3.956 3.785 1.00 97.81 163 LEU A O 1
ATOM 1283 N N . ASP A 1 164 ? 3.655 5.925 4.805 1.00 96.56 164 ASP A N 1
ATOM 1284 C CA . ASP A 1 164 ? 4.991 6.489 4.600 1.00 96.56 164 ASP A CA 1
ATOM 1285 C C . ASP A 1 164 ? 5.766 6.466 5.935 1.00 96.56 164 ASP A C 1
ATOM 1287 O O . ASP A 1 164 ? 5.356 7.140 6.891 1.00 96.56 164 ASP A O 1
ATOM 1291 N N . PRO A 1 165 ? 6.879 5.712 6.038 1.00 95.88 165 PRO A N 1
ATOM 1292 C CA . PRO A 1 165 ? 7.724 5.658 7.230 1.00 95.88 165 PRO A CA 1
ATOM 1293 C C . PRO A 1 165 ? 8.268 7.021 7.660 1.00 95.88 165 PRO A C 1
ATOM 1295 O O . PRO A 1 165 ? 8.552 7.208 8.845 1.00 95.88 165 PRO A O 1
ATOM 1298 N N . ARG A 1 166 ? 8.404 7.971 6.730 1.00 94.19 166 ARG A N 1
ATOM 1299 C CA . ARG A 1 166 ? 8.932 9.319 6.979 1.00 94.19 166 ARG A CA 1
ATOM 1300 C C . ARG A 1 166 ? 7.905 10.216 7.670 1.00 94.19 166 ARG A C 1
ATOM 1302 O O . ARG A 1 166 ? 8.285 11.137 8.387 1.00 94.19 166 ARG A O 1
ATOM 1309 N N . CYS A 1 167 ? 6.614 9.942 7.499 1.00 94.12 167 CYS A N 1
ATOM 1310 C CA . CYS A 1 167 ? 5.547 10.705 8.140 1.00 94.12 167 CYS A CA 1
ATOM 1311 C C . CYS A 1 167 ? 5.333 10.255 9.598 1.00 94.12 167 CYS A C 1
ATOM 1313 O O . CYS A 1 167 ? 5.556 9.084 9.921 1.00 94.12 167 CYS A O 1
ATOM 1315 N N . PRO A 1 168 ? 4.895 11.137 10.516 1.00 94.75 168 PRO A N 1
ATOM 1316 C CA . PRO A 1 168 ? 4.575 10.737 11.888 1.00 94.75 168 PRO A CA 1
ATOM 1317 C C . PRO A 1 168 ? 3.459 9.686 11.894 1.00 94.75 168 PRO A C 1
ATOM 1319 O O . PRO A 1 168 ? 2.564 9.732 11.053 1.00 94.75 168 PRO A O 1
ATOM 1322 N N . LEU A 1 169 ? 3.481 8.752 12.851 1.00 93.94 169 LEU A N 1
ATOM 1323 C CA . LEU A 1 169 ? 2.509 7.647 12.918 1.00 93.94 169 LEU A CA 1
ATOM 1324 C C . LEU A 1 169 ? 1.051 8.143 12.936 1.00 93.94 169 LEU A C 1
ATOM 1326 O O . LEU A 1 169 ? 0.176 7.533 12.333 1.00 93.94 169 LEU A O 1
ATOM 1330 N N . GLU A 1 170 ? 0.807 9.299 13.553 1.00 94.12 170 GLU A N 1
ATOM 1331 C CA . GLU A 1 170 ? -0.498 9.966 13.571 1.00 94.12 170 GLU A CA 1
ATOM 1332 C C . GLU A 1 170 ? -1.086 10.244 12.195 1.00 94.12 170 GLU A C 1
ATOM 1334 O O . GLU A 1 170 ? -2.300 10.140 12.018 1.00 94.12 170 GLU A O 1
ATOM 1339 N N . SER A 1 171 ? -0.242 10.566 11.216 1.00 94.94 171 SER A N 1
ATOM 1340 C CA . SER A 1 171 ? -0.695 10.836 9.851 1.00 94.94 171 SER A CA 1
ATOM 1341 C C . SER A 1 171 ? -1.340 9.614 9.194 1.00 94.94 171 SER A C 1
ATOM 1343 O O . SER A 1 171 ? -2.173 9.781 8.309 1.00 94.94 171 SER A O 1
ATOM 1345 N N . TRP A 1 172 ? -1.013 8.399 9.653 1.00 95.81 172 TRP A N 1
ATOM 1346 C CA . TRP A 1 172 ? -1.527 7.162 9.068 1.00 95.81 172 TRP A CA 1
ATOM 1347 C C . TRP A 1 172 ? -2.994 6.912 9.434 1.00 95.81 172 TRP A C 1
ATOM 1349 O O . TRP A 1 172 ? -3.749 6.428 8.598 1.00 95.81 172 TRP A O 1
ATOM 1359 N N . TYR A 1 173 ? -3.418 7.247 10.659 1.00 94.06 173 TYR A N 1
ATOM 1360 C CA . TYR A 1 173 ? -4.792 6.995 11.126 1.00 94.06 173 TYR A CA 1
ATOM 1361 C C . TYR A 1 173 ? -5.665 8.241 11.259 1.00 94.06 173 TYR A C 1
ATOM 1363 O O . TYR A 1 173 ? -6.880 8.118 11.381 1.00 94.06 173 TYR A O 1
ATOM 1371 N N . ASN A 1 174 ? -5.107 9.452 11.218 1.00 93.38 174 ASN A N 1
ATOM 1372 C CA . ASN A 1 174 ? -5.899 10.677 11.362 1.00 93.38 174 ASN A CA 1
ATOM 1373 C C . ASN A 1 174 ? -6.559 11.170 10.060 1.00 93.38 174 ASN A C 1
ATOM 1375 O O . ASN A 1 174 ? -6.935 12.346 9.984 1.00 93.38 174 ASN A O 1
ATOM 1379 N N . THR A 1 175 ? -6.768 10.298 9.072 1.00 94.94 175 THR A N 1
ATOM 1380 C CA . THR A 1 175 ? -7.458 10.656 7.825 1.00 94.94 175 THR A CA 1
ATOM 1381 C C . THR A 1 175 ? -8.979 10.771 8.029 1.00 94.94 175 THR A C 1
ATOM 1383 O O . THR A 1 175 ? -9.551 10.099 8.898 1.00 94.94 175 THR A O 1
ATOM 1386 N N . PRO A 1 176 ? -9.676 11.623 7.253 1.00 96.19 176 PRO A N 1
ATOM 1387 C CA . PRO A 1 176 ? -11.130 11.752 7.343 1.00 96.19 176 PRO A CA 1
ATOM 1388 C C . PRO A 1 176 ? -11.881 10.439 7.087 1.00 96.19 176 PRO A C 1
ATOM 1390 O O . PRO A 1 176 ? -12.840 10.155 7.806 1.00 96.19 176 PRO A O 1
ATOM 1393 N N . ALA A 1 177 ? -11.440 9.616 6.127 1.00 96.19 177 ALA A N 1
ATOM 1394 C CA . ALA A 1 177 ? -12.100 8.348 5.815 1.00 96.19 177 ALA A CA 1
ATOM 1395 C C . ALA A 1 177 ? -12.090 7.360 6.984 1.00 96.19 177 ALA A C 1
ATOM 1397 O O . ALA A 1 177 ? -13.127 6.769 7.282 1.00 96.19 177 ALA A O 1
ATOM 1398 N N . ILE A 1 178 ? -10.964 7.219 7.689 1.00 96.88 178 ILE A N 1
ATOM 1399 C CA . ILE A 1 178 ? -10.861 6.297 8.830 1.00 96.88 178 ILE A CA 1
ATOM 1400 C C . ILE A 1 178 ? -11.749 6.779 9.978 1.00 96.88 178 ILE A C 1
ATOM 1402 O O . ILE A 1 178 ? -12.502 5.994 10.551 1.00 96.88 178 ILE A O 1
ATOM 1406 N N . LYS A 1 179 ? -11.730 8.086 10.273 1.00 96.50 179 LYS A N 1
ATOM 1407 C CA . LYS A 1 179 ? -12.600 8.693 11.294 1.00 96.50 179 LYS A CA 1
ATOM 1408 C C . LYS A 1 179 ? -14.079 8.488 10.973 1.00 96.50 179 LYS A C 1
ATOM 1410 O O . LYS A 1 179 ? -14.867 8.169 11.864 1.00 96.50 179 LYS A O 1
ATOM 1415 N N . TYR A 1 180 ? -14.455 8.676 9.708 1.00 96.50 180 TYR A N 1
ATOM 1416 C CA . TYR A 1 180 ? -15.821 8.464 9.242 1.00 96.50 180 TYR A CA 1
ATOM 1417 C C . TYR A 1 180 ? -16.228 6.996 9.365 1.00 96.50 180 TYR A C 1
ATOM 1419 O O . TYR A 1 180 ? -17.261 6.703 9.963 1.00 96.50 180 TYR A O 1
ATOM 1427 N N . TRP A 1 181 ? -15.400 6.074 8.873 1.00 96.81 181 TRP A N 1
ATOM 1428 C CA . TRP A 1 181 ? -15.649 4.640 8.986 1.00 96.81 181 TRP A CA 1
ATOM 1429 C C . TRP A 1 181 ? -15.772 4.202 10.453 1.00 96.81 181 TRP A C 1
ATOM 1431 O O . TRP A 1 181 ? -16.736 3.524 10.799 1.00 96.81 181 TRP A O 1
ATOM 1441 N N . TRP A 1 182 ? -14.893 4.678 11.342 1.00 96.31 182 TRP A N 1
ATOM 1442 C CA . TRP A 1 182 ? -14.967 4.368 12.772 1.00 96.31 182 TRP A CA 1
ATOM 1443 C C . TRP A 1 182 ? -16.292 4.831 13.376 1.00 96.31 182 TRP A C 1
ATOM 1445 O O . TRP A 1 182 ? -16.958 4.081 14.085 1.00 96.31 182 TRP A O 1
ATOM 1455 N N . LYS A 1 183 ? -16.727 6.055 13.050 1.00 95.62 183 LYS A N 1
ATOM 1456 C CA . LYS A 1 183 ? -18.025 6.576 13.496 1.00 95.62 183 LYS A CA 1
ATOM 1457 C C . LYS A 1 183 ? -19.185 5.687 13.036 1.00 95.62 183 LYS A C 1
ATOM 1459 O O . LYS A 1 183 ? -20.140 5.533 13.795 1.00 95.62 183 LYS A O 1
ATOM 1464 N N . GLN A 1 184 ? -19.121 5.124 11.828 1.00 95.12 184 GLN A N 1
ATOM 1465 C CA . GLN A 1 184 ? -20.145 4.200 11.336 1.00 95.12 184 GLN A CA 1
ATOM 1466 C C . GLN A 1 184 ? -20.124 2.872 12.095 1.00 95.12 184 GLN A C 1
ATOM 1468 O O . GLN A 1 184 ? -21.178 2.421 12.534 1.00 95.12 184 GLN A O 1
ATOM 1473 N N . GLN A 1 185 ? -18.942 2.305 12.356 1.00 94.19 185 GLN A N 1
ATOM 1474 C CA . GLN A 1 185 ? -18.822 1.090 13.171 1.00 94.19 185 GLN A CA 1
ATOM 1475 C C . GLN A 1 185 ? -19.401 1.283 14.577 1.00 94.19 185 GLN A C 1
ATOM 1477 O O . GLN A 1 185 ? -20.136 0.444 15.092 1.00 94.19 185 GLN A O 1
ATOM 1482 N N . GLN A 1 186 ? -19.165 2.449 15.179 1.00 93.94 186 GLN A N 1
ATOM 1483 C CA . GLN A 1 186 ? -19.672 2.760 16.514 1.00 93.94 186 GLN A CA 1
ATOM 1484 C C . GLN A 1 186 ? -21.198 2.900 16.580 1.00 93.94 186 GLN A C 1
ATOM 1486 O O . GLN A 1 186 ? -21.779 2.732 17.651 1.00 93.94 186 GLN A O 1
ATOM 1491 N N . GLN A 1 187 ? -21.890 3.156 15.466 1.00 92.12 187 GLN A N 1
ATOM 1492 C CA . GLN A 1 187 ? -23.356 3.220 15.469 1.00 92.12 187 GLN A CA 1
ATOM 1493 C C . GLN A 1 187 ? -24.010 1.860 15.730 1.00 92.12 187 GLN A C 1
ATOM 1495 O O . GLN A 1 187 ? -25.105 1.832 16.293 1.00 92.12 187 GLN A O 1
ATOM 1500 N N . ALA A 1 188 ? -23.333 0.756 15.408 1.00 89.88 188 ALA A N 1
ATOM 1501 C CA . ALA A 1 188 ? -23.823 -0.591 15.690 1.00 89.88 188 ALA A CA 1
ATOM 1502 C C . ALA A 1 188 ? -23.829 -0.926 17.194 1.00 89.88 188 ALA A C 1
ATOM 1504 O O . ALA A 1 188 ? -24.577 -1.796 17.634 1.00 89.88 188 ALA A O 1
ATOM 1505 N N . HIS A 1 189 ? -23.036 -0.217 18.003 1.00 89.62 189 HIS A N 1
ATOM 1506 C CA . HIS A 1 189 ? -22.977 -0.426 19.448 1.00 89.62 189 HIS A CA 1
ATOM 1507 C C . HIS A 1 189 ? -24.040 0.396 20.203 1.00 89.62 189 HIS A C 1
ATOM 1509 O O . HIS A 1 189 ? -24.429 1.479 19.746 1.00 89.62 189 HIS A O 1
ATOM 1515 N N . PRO A 1 190 ? -24.499 -0.058 21.388 1.00 91.62 190 PRO A N 1
ATOM 1516 C CA . PRO A 1 190 ? -25.371 0.727 22.260 1.00 91.62 190 PRO A CA 1
ATOM 1517 C C . PRO A 1 190 ? -24.720 2.050 22.673 1.00 91.62 190 PRO A C 1
ATOM 1519 O O . PRO A 1 190 ? -23.528 2.084 22.971 1.00 91.62 190 PRO A O 1
ATOM 1522 N N . ALA A 1 191 ? -25.508 3.127 22.774 1.00 87.44 191 ALA A N 1
ATOM 1523 C CA . ALA A 1 191 ? -25.009 4.484 23.035 1.00 87.44 191 ALA A CA 1
ATOM 1524 C C . ALA A 1 191 ? -24.073 4.598 24.256 1.00 87.44 191 ALA A C 1
ATOM 1526 O O . ALA A 1 191 ? -23.135 5.386 24.222 1.00 87.44 191 ALA A O 1
ATOM 1527 N N . LYS A 1 192 ? -24.289 3.780 25.296 1.00 86.38 192 LYS A N 1
ATOM 1528 C CA . LYS A 1 192 ? -23.487 3.765 26.533 1.00 86.38 192 LYS A CA 1
ATOM 1529 C C . LYS A 1 192 ? -22.049 3.256 26.355 1.00 86.38 192 LYS A C 1
ATOM 1531 O O . LYS A 1 192 ? -21.216 3.541 27.202 1.00 86.38 192 LYS A O 1
ATOM 1536 N N . VAL A 1 193 ? -21.770 2.494 25.296 1.00 89.50 193 VAL A N 1
ATOM 1537 C CA . VAL A 1 193 ? -20.461 1.852 25.048 1.00 89.50 193 VAL A CA 1
ATOM 1538 C C . VAL A 1 193 ? -19.730 2.504 23.866 1.00 89.50 193 VAL A C 1
ATOM 1540 O O . VAL A 1 193 ? -18.570 2.200 23.604 1.00 89.50 193 VAL A O 1
ATOM 1543 N N . ARG A 1 194 ? -20.384 3.423 23.141 1.00 91.25 194 ARG A N 1
ATOM 1544 C CA . ARG A 1 194 ? -19.800 4.064 21.957 1.00 91.25 194 ARG A CA 1
ATOM 1545 C C . ARG A 1 194 ? -18.587 4.908 22.330 1.00 91.25 194 ARG A C 1
ATOM 1547 O O . ARG A 1 194 ? -18.684 5.804 23.164 1.00 91.25 194 ARG A O 1
ATOM 1554 N N . GLN A 1 195 ? -17.481 4.683 21.634 1.00 91.19 195 GLN A N 1
ATOM 1555 C CA . GLN A 1 195 ? -16.268 5.484 21.771 1.00 91.19 195 GLN A CA 1
ATOM 1556 C C . GLN A 1 195 ? -16.137 6.454 20.600 1.00 91.19 195 GLN A C 1
ATOM 1558 O O . GLN A 1 195 ? -16.231 6.072 19.430 1.00 91.19 195 GLN A O 1
ATOM 1563 N N . THR A 1 196 ? -15.890 7.729 20.891 1.00 92.38 196 THR A N 1
ATOM 1564 C CA . THR A 1 196 ? -15.607 8.710 19.842 1.00 92.38 196 THR A CA 1
ATOM 1565 C C . THR A 1 196 ? -14.154 8.582 19.393 1.00 92.38 196 THR A C 1
ATOM 1567 O O . THR A 1 196 ? -13.285 8.151 20.144 1.00 92.38 196 THR A O 1
ATOM 1570 N N . TRP A 1 197 ? -13.846 8.992 18.160 1.00 94.56 197 TRP A N 1
ATOM 1571 C CA . TRP A 1 197 ? -12.454 8.975 17.691 1.00 94.56 197 TRP A CA 1
ATOM 1572 C C . TRP A 1 197 ? -11.526 9.788 18.607 1.00 94.56 197 TRP A C 1
ATOM 1574 O O . TRP A 1 197 ? -10.392 9.395 18.868 1.00 94.56 197 TRP A O 1
ATOM 1584 N N . THR A 1 198 ? -12.022 10.9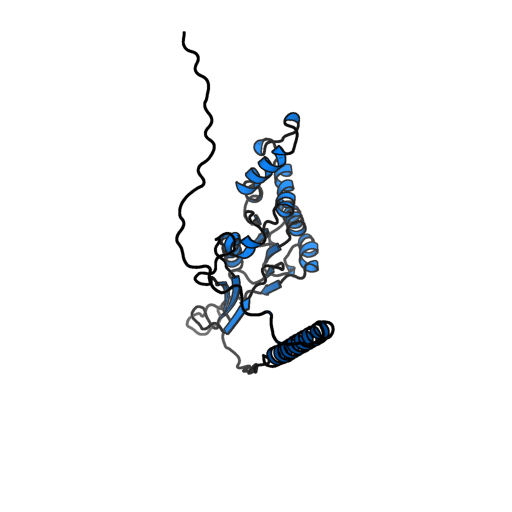20 19.113 1.00 92.75 198 THR A N 1
ATOM 1585 C CA . THR A 1 198 ? -11.280 11.820 19.998 1.00 92.75 198 THR A CA 1
ATOM 1586 C C . THR A 1 198 ? -11.032 11.231 21.383 1.00 92.75 198 THR A C 1
ATOM 1588 O O . THR A 1 198 ? -10.009 11.568 21.970 1.00 92.75 198 THR A O 1
ATOM 1591 N N . SER A 1 199 ? -11.896 10.339 21.883 1.00 94.00 199 SER A N 1
ATOM 1592 C CA . SER A 1 199 ? -11.694 9.694 23.186 1.00 94.00 199 SER A CA 1
ATOM 1593 C C . SER A 1 199 ? -10.652 8.576 23.152 1.00 94.00 199 SER A C 1
ATOM 1595 O O . SER A 1 199 ? -10.106 8.241 24.196 1.00 94.00 199 SER A O 1
ATOM 1597 N N . LEU A 1 200 ? -10.379 7.999 21.977 1.00 94.56 200 LEU A N 1
ATOM 1598 C CA . LEU A 1 200 ? -9.387 6.933 21.837 1.00 94.56 200 LEU A CA 1
ATOM 1599 C C . LEU A 1 200 ? -7.972 7.443 22.095 1.00 94.56 200 LEU A C 1
ATOM 1601 O O . LEU A 1 200 ? -7.587 8.507 21.591 1.00 94.56 200 LEU A O 1
ATOM 1605 N N . GLN A 1 201 ? -7.180 6.634 22.791 1.00 94.12 201 GLN A N 1
ATOM 1606 C CA . GLN A 1 201 ? -5.750 6.860 22.929 1.00 94.12 201 GLN A CA 1
ATOM 1607 C C . GLN A 1 201 ? -5.027 6.621 21.601 1.00 94.12 201 GLN A C 1
ATOM 1609 O O . GLN A 1 201 ? -5.520 5.957 20.686 1.00 94.12 201 GLN A O 1
ATOM 1614 N N . GLN A 1 202 ? -3.816 7.163 21.490 1.00 91.19 202 GLN A N 1
ATOM 1615 C CA . GLN A 1 202 ? -3.010 7.070 20.276 1.00 91.19 202 GLN A CA 1
ATOM 1616 C C . GLN A 1 202 ? -2.765 5.619 19.838 1.00 91.19 202 GLN A C 1
ATOM 1618 O O . GLN A 1 202 ? -2.904 5.280 18.661 1.00 91.19 202 GLN A O 1
ATOM 1623 N N . GLU A 1 203 ? -2.432 4.757 20.797 1.00 91.25 203 GLU A N 1
ATOM 1624 C CA . GLU A 1 203 ? -2.175 3.344 20.547 1.00 91.25 203 GLU A CA 1
ATOM 1625 C C . GLU A 1 203 ? -3.431 2.630 20.032 1.00 91.25 203 GLU A C 1
ATOM 1627 O O . GLU A 1 203 ? -3.363 1.894 19.046 1.00 91.25 203 GLU A O 1
ATOM 1632 N N . GLU A 1 204 ? -4.591 2.899 20.634 1.00 93.50 204 GLU A N 1
ATOM 1633 C CA . GLU A 1 204 ? -5.876 2.332 20.218 1.00 93.50 204 GLU A CA 1
ATOM 1634 C C . GLU A 1 204 ? -6.221 2.750 18.790 1.00 93.50 204 GLU A C 1
ATOM 1636 O O . GLU A 1 204 ? -6.518 1.893 17.962 1.00 93.50 204 GLU A O 1
ATOM 1641 N N . ARG A 1 205 ? -6.080 4.042 18.456 1.00 95.00 205 ARG A N 1
ATOM 1642 C CA . ARG A 1 205 ? -6.301 4.549 17.088 1.00 95.00 205 ARG A CA 1
ATOM 1643 C C . ARG A 1 205 ? -5.410 3.855 16.066 1.00 95.00 205 ARG A C 1
ATOM 1645 O O . ARG A 1 205 ? -5.849 3.580 14.954 1.00 95.00 205 ARG A O 1
ATOM 1652 N N . SER A 1 206 ? -4.167 3.549 16.432 1.00 93.44 206 SER A N 1
ATOM 1653 C CA . SER A 1 206 ? -3.254 2.839 15.538 1.00 93.44 206 SER A CA 1
ATOM 1654 C C . SER A 1 206 ? -3.731 1.409 15.254 1.00 93.44 206 SER A C 1
ATOM 1656 O O . SER A 1 206 ? -3.725 0.976 14.103 1.00 93.44 206 SER A O 1
ATOM 1658 N N . LYS A 1 207 ? -4.260 0.712 16.269 1.00 93.56 207 LYS A N 1
ATOM 1659 C CA . LYS A 1 207 ? -4.795 -0.657 16.155 1.00 93.56 207 LYS A CA 1
ATOM 1660 C C . LYS A 1 207 ? -6.059 -0.745 15.297 1.00 93.56 207 LYS A C 1
ATOM 1662 O O . LYS A 1 207 ? -6.436 -1.840 14.893 1.00 93.56 207 LYS A O 1
ATOM 1667 N N . VAL A 1 208 ? -6.678 0.388 14.971 1.00 96.19 208 VAL A N 1
ATOM 1668 C CA . VAL A 1 208 ? -7.847 0.455 14.091 1.00 96.19 208 VAL A CA 1
ATOM 1669 C C . VAL A 1 208 ? -7.493 0.238 12.611 1.00 96.19 208 VAL A C 1
ATOM 1671 O O . VAL A 1 208 ? -8.318 -0.280 11.859 1.00 96.19 208 VAL A O 1
ATOM 1674 N N . LEU A 1 209 ? -6.274 0.583 12.171 1.00 96.88 209 LEU A N 1
ATOM 1675 C CA . LEU A 1 209 ? -5.905 0.524 10.746 1.00 96.88 209 LEU A CA 1
ATOM 1676 C C . LEU A 1 209 ? -6.066 -0.863 10.103 1.00 96.88 209 LEU A C 1
ATOM 1678 O O . LEU A 1 209 ? -6.643 -0.939 9.016 1.00 96.88 209 LEU A O 1
ATOM 1682 N N . PRO A 1 210 ? -5.617 -1.970 10.728 1.00 98.00 210 PRO A N 1
ATOM 1683 C CA . PRO A 1 210 ? -5.817 -3.296 10.155 1.00 98.00 210 PRO A CA 1
ATOM 1684 C C . PRO A 1 210 ? -7.303 -3.649 10.007 1.00 98.00 210 PRO A C 1
ATOM 1686 O O . PRO A 1 210 ? -7.686 -4.203 8.980 1.00 98.00 210 PRO A O 1
ATOM 1689 N N . ALA A 1 211 ? -8.145 -3.276 10.978 1.00 97.31 211 ALA A N 1
ATOM 1690 C CA . ALA A 1 211 ? -9.590 -3.504 10.903 1.00 97.31 211 ALA A CA 1
ATOM 1691 C C . ALA A 1 211 ? -10.228 -2.703 9.757 1.00 97.31 211 ALA A C 1
ATOM 1693 O O . ALA A 1 211 ? -11.005 -3.250 8.981 1.00 97.31 211 ALA A O 1
ATOM 1694 N N . TYR A 1 212 ? -9.821 -1.442 9.571 1.00 97.88 212 TYR A N 1
ATOM 1695 C CA . TYR A 1 212 ? -10.244 -0.641 8.419 1.00 97.88 212 TYR A CA 1
ATOM 1696 C C . TYR A 1 212 ? -9.892 -1.326 7.089 1.00 97.88 212 TYR A C 1
ATOM 1698 O O . TYR A 1 212 ? -10.743 -1.430 6.204 1.00 97.88 212 TYR A O 1
ATOM 1706 N N . CYS A 1 213 ? -8.667 -1.842 6.944 1.00 97.50 213 CYS A N 1
ATOM 1707 C CA . CYS A 1 213 ? -8.248 -2.565 5.740 1.00 97.50 213 CYS A CA 1
ATOM 1708 C C . CYS A 1 213 ? -9.075 -3.835 5.494 1.00 97.50 213 CYS A C 1
ATOM 1710 O O . CYS A 1 213 ? -9.476 -4.080 4.353 1.00 97.50 213 CYS A O 1
ATOM 1712 N N . ALA A 1 214 ? -9.331 -4.623 6.542 1.00 97.44 214 ALA A N 1
ATOM 1713 C CA . ALA A 1 214 ? -10.096 -5.865 6.453 1.00 97.44 214 ALA A CA 1
ATOM 1714 C C . ALA A 1 214 ? -11.556 -5.610 6.047 1.00 97.44 214 ALA A C 1
ATOM 1716 O O . ALA A 1 214 ? -12.036 -6.195 5.077 1.00 97.44 214 ALA A O 1
ATOM 1717 N N . ASP A 1 215 ? -12.231 -4.689 6.737 1.00 96.88 215 ASP A N 1
ATOM 1718 C CA . ASP A 1 215 ? -13.668 -4.454 6.570 1.00 96.88 215 ASP A CA 1
ATOM 1719 C C . ASP A 1 215 ? -13.995 -3.763 5.247 1.00 96.88 215 ASP A C 1
ATOM 1721 O O . ASP A 1 215 ? -14.996 -4.056 4.593 1.00 96.88 215 ASP A O 1
ATOM 1725 N N . THR A 1 216 ? -13.153 -2.813 4.843 1.00 97.00 216 THR A N 1
ATOM 1726 C CA . THR A 1 216 ? -13.426 -1.967 3.673 1.00 97.00 216 THR A CA 1
ATOM 1727 C C . THR A 1 216 ? -12.765 -2.480 2.392 1.00 97.00 216 THR A C 1
ATOM 1729 O O . THR A 1 216 ? -13.062 -2.020 1.280 1.00 97.00 216 THR A O 1
ATOM 1732 N N . GLY A 1 217 ? -11.824 -3.417 2.532 1.00 96.62 217 GLY A N 1
ATOM 1733 C CA . GLY A 1 217 ? -10.976 -3.887 1.445 1.00 96.62 217 GLY A CA 1
ATOM 1734 C C . GLY A 1 217 ? -10.093 -2.790 0.845 1.00 96.62 217 GLY A C 1
ATOM 1735 O O . GLY A 1 217 ? -9.724 -2.913 -0.328 1.00 96.62 217 GLY A O 1
ATOM 1736 N N . ALA A 1 218 ? -9.814 -1.714 1.594 1.00 97.62 218 ALA A N 1
ATOM 1737 C CA . ALA A 1 218 ? -8.952 -0.620 1.160 1.00 97.62 218 ALA A CA 1
ATOM 1738 C C . ALA A 1 218 ? -7.605 -1.149 0.644 1.00 97.62 218 ALA A C 1
ATOM 1740 O O . ALA A 1 218 ? -7.021 -2.087 1.192 1.00 97.62 218 ALA A O 1
ATOM 1741 N N . VAL A 1 219 ? -7.109 -0.541 -0.436 1.00 98.12 219 VAL A N 1
ATOM 1742 C CA . VAL A 1 219 ? -5.792 -0.883 -0.983 1.00 98.12 219 VAL A CA 1
ATOM 1743 C C . VAL A 1 219 ? -4.725 -0.295 -0.073 1.00 98.12 219 VAL A C 1
ATOM 1745 O O . VAL A 1 219 ? -4.735 0.907 0.187 1.00 98.12 219 VAL A O 1
ATOM 1748 N N . LEU A 1 220 ? -3.798 -1.135 0.378 1.00 98.56 220 LEU A N 1
ATOM 1749 C CA . LEU A 1 220 ? -2.667 -0.711 1.193 1.00 98.56 220 LEU A CA 1
ATOM 1750 C C . LEU A 1 220 ? -1.477 -0.351 0.300 1.00 98.56 220 LEU A C 1
ATOM 1752 O O . LEU A 1 220 ? -1.052 -1.143 -0.537 1.00 98.56 220 LEU A O 1
ATOM 1756 N N . LEU A 1 221 ? -0.901 0.824 0.495 1.00 98.62 221 LEU A N 1
ATOM 1757 C CA . LEU A 1 221 ? 0.333 1.244 -0.149 1.00 98.62 221 LEU A CA 1
ATOM 1758 C C . LEU A 1 221 ? 1.378 1.527 0.925 1.00 98.62 221 LEU A C 1
ATOM 1760 O O . LEU A 1 221 ? 1.102 2.255 1.871 1.00 98.62 221 LEU A O 1
ATOM 1764 N N . ILE A 1 222 ? 2.572 0.964 0.777 1.00 98.50 222 ILE A N 1
ATOM 1765 C CA . ILE A 1 222 ? 3.702 1.209 1.675 1.00 98.50 222 ILE A CA 1
ATOM 1766 C C . ILE A 1 222 ? 4.846 1.746 0.828 1.00 98.50 222 ILE A C 1
ATOM 1768 O O . ILE A 1 222 ? 5.324 1.042 -0.066 1.00 98.50 222 ILE A O 1
ATOM 1772 N N . ASP A 1 223 ? 5.278 2.975 1.098 1.00 97.88 223 ASP A N 1
ATOM 1773 C CA . ASP A 1 223 ? 6.501 3.506 0.493 1.00 97.88 223 ASP A CA 1
ATOM 1774 C C . ASP A 1 223 ? 7.710 3.223 1.388 1.00 97.88 223 ASP A C 1
ATOM 1776 O O . ASP A 1 223 ? 7.568 3.072 2.599 1.00 97.88 223 ASP A O 1
ATOM 1780 N N . ASP A 1 224 ? 8.902 3.150 0.794 1.00 97.00 224 ASP A N 1
ATOM 1781 C CA . ASP A 1 224 ? 10.168 2.997 1.520 1.00 97.00 224 ASP A CA 1
ATOM 1782 C C . ASP A 1 224 ? 10.153 1.924 2.634 1.00 97.00 224 ASP A C 1
ATOM 1784 O O . ASP A 1 224 ? 10.659 2.139 3.733 1.00 97.00 224 ASP A O 1
ATOM 1788 N N . ALA A 1 225 ? 9.614 0.733 2.374 1.00 97.94 225 ALA A N 1
ATOM 1789 C CA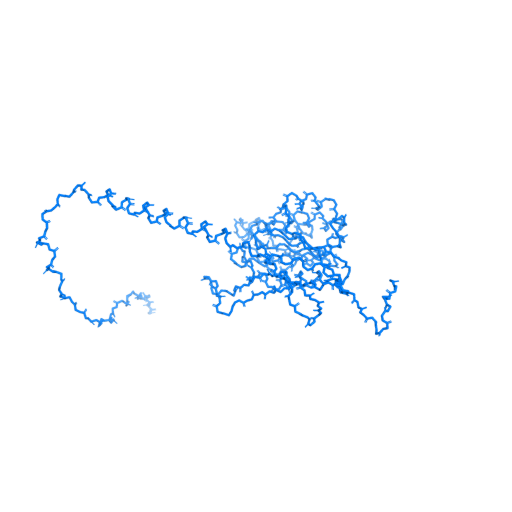 . ALA A 1 225 ? 9.395 -0.293 3.400 1.00 97.94 225 ALA A CA 1
ATOM 1790 C C . ALA A 1 225 ? 10.665 -0.717 4.168 1.00 97.94 225 ALA A C 1
ATOM 1792 O O . ALA A 1 225 ? 10.575 -1.121 5.324 1.00 97.94 225 ALA A O 1
ATOM 1793 N N . HIS A 1 226 ? 11.847 -0.554 3.568 1.00 96.38 226 HIS A N 1
ATOM 1794 C CA . HIS A 1 226 ? 13.157 -0.742 4.206 1.00 96.38 226 HIS A CA 1
ATOM 1795 C C . HIS A 1 226 ? 13.440 0.232 5.370 1.00 96.38 226 HIS A C 1
ATOM 1797 O O . HIS A 1 226 ? 14.345 0.001 6.163 1.00 96.38 226 HIS A O 1
ATOM 1803 N N . LYS A 1 227 ? 12.668 1.318 5.499 1.00 97.06 227 LYS A N 1
ATOM 1804 C CA . LYS A 1 227 ? 12.750 2.288 6.605 1.00 97.06 227 LYS A CA 1
ATOM 1805 C C . LYS A 1 227 ? 11.760 2.005 7.735 1.00 97.06 227 LYS A C 1
ATOM 1807 O O . LYS A 1 227 ? 11.716 2.755 8.708 1.00 97.06 227 LYS A O 1
ATOM 1812 N N . LEU A 1 228 ? 10.922 0.973 7.612 1.00 97.81 228 LEU A N 1
ATOM 1813 C CA . LEU A 1 228 ? 9.976 0.609 8.663 1.00 97.81 228 LEU A CA 1
ATOM 1814 C C . LEU A 1 228 ? 10.704 -0.041 9.838 1.00 97.81 228 LEU A C 1
ATOM 1816 O O . LEU A 1 228 ? 11.332 -1.085 9.695 1.00 97.81 228 LEU A O 1
ATOM 1820 N N . THR A 1 229 ? 10.542 0.534 11.026 1.00 96.56 229 THR A N 1
ATOM 1821 C CA . THR A 1 229 ? 11.078 -0.006 12.280 1.00 96.56 229 THR A CA 1
ATOM 1822 C C . THR A 1 229 ? 10.078 0.186 13.427 1.00 96.56 229 THR A C 1
ATOM 1824 O O . THR A 1 229 ? 9.113 0.951 13.314 1.00 96.56 229 THR A O 1
ATOM 1827 N N . GLY A 1 230 ? 10.276 -0.543 14.531 1.00 95.62 230 GLY A N 1
ATOM 1828 C CA . GLY A 1 230 ? 9.512 -0.368 15.772 1.00 95.62 230 GLY A CA 1
ATOM 1829 C C . GLY A 1 230 ? 7.983 -0.482 15.600 1.00 95.62 230 GLY A C 1
ATOM 1830 O O . GLY A 1 230 ? 7.512 -1.327 14.834 1.00 95.62 230 GLY A O 1
ATOM 1831 N N . PRO A 1 231 ? 7.181 0.373 16.271 1.00 94.56 231 PRO A N 1
ATOM 1832 C CA . PRO A 1 231 ? 5.715 0.320 16.206 1.00 94.56 231 PRO A CA 1
ATOM 1833 C C . PRO A 1 231 ? 5.139 0.464 14.791 1.00 94.56 231 PRO A C 1
ATOM 1835 O O . PRO A 1 231 ? 4.133 -0.165 14.463 1.00 94.56 231 PRO A O 1
ATOM 1838 N N . LYS A 1 232 ? 5.795 1.254 13.928 1.00 96.69 232 LYS A N 1
ATOM 1839 C CA . LYS A 1 232 ? 5.396 1.435 12.524 1.00 96.69 232 LYS A CA 1
ATOM 1840 C C . LYS A 1 232 ? 5.503 0.136 11.738 1.00 96.69 232 LYS A C 1
ATOM 1842 O O . LYS A 1 232 ? 4.591 -0.182 10.980 1.00 96.69 232 LYS A O 1
ATOM 1847 N N . LEU A 1 233 ? 6.584 -0.620 11.936 1.00 97.69 233 LEU A N 1
ATOM 1848 C CA . LEU A 1 233 ? 6.766 -1.927 11.308 1.00 97.69 233 LEU A CA 1
ATOM 1849 C C . LEU A 1 233 ? 5.692 -2.916 11.769 1.00 97.69 233 LEU A C 1
ATOM 1851 O O . LEU A 1 233 ? 5.032 -3.532 10.932 1.00 97.69 233 LEU A O 1
ATOM 1855 N N . THR A 1 234 ? 5.471 -3.024 13.081 1.00 96.62 234 THR A N 1
ATOM 1856 C CA . THR A 1 234 ? 4.445 -3.914 13.645 1.00 96.62 234 THR A CA 1
ATOM 1857 C C . THR A 1 234 ? 3.067 -3.605 13.066 1.00 96.62 234 THR A C 1
ATOM 1859 O O . THR A 1 234 ? 2.344 -4.509 12.640 1.00 96.62 234 THR A O 1
ATOM 1862 N N . LEU A 1 235 ? 2.720 -2.320 12.992 1.00 97.44 235 LEU A N 1
ATOM 1863 C CA . LEU A 1 235 ? 1.441 -1.876 12.460 1.00 97.44 235 LEU A CA 1
ATOM 1864 C C . LEU A 1 235 ? 1.315 -2.106 10.950 1.00 97.44 235 LEU A C 1
ATOM 1866 O O . LEU A 1 235 ? 0.296 -2.629 10.497 1.00 97.44 235 LEU A O 1
ATOM 1870 N N . ALA A 1 236 ? 2.347 -1.769 10.174 1.00 98.12 236 ALA A N 1
ATOM 1871 C CA . ALA A 1 236 ? 2.382 -2.007 8.734 1.00 98.12 236 ALA A CA 1
ATOM 1872 C C . ALA A 1 236 ? 2.233 -3.500 8.407 1.00 98.12 236 ALA A C 1
ATOM 1874 O O . ALA A 1 236 ? 1.470 -3.858 7.512 1.00 98.12 236 ALA A O 1
ATOM 1875 N N . ARG A 1 237 ? 2.877 -4.379 9.188 1.00 97.94 237 ARG A N 1
ATOM 1876 C CA . ARG A 1 237 ? 2.715 -5.835 9.085 1.00 97.94 237 ARG A CA 1
ATOM 1877 C C . ARG A 1 237 ? 1.267 -6.263 9.319 1.00 97.94 237 ARG A C 1
ATOM 1879 O O . ARG A 1 237 ? 0.733 -7.045 8.541 1.00 97.94 237 ARG A O 1
ATOM 1886 N N . HIS A 1 238 ? 0.612 -5.755 10.365 1.00 97.94 238 HIS A N 1
ATOM 1887 C CA . HIS A 1 238 ? -0.795 -6.080 10.626 1.00 97.94 238 HIS A CA 1
ATOM 1888 C C . HIS A 1 238 ? -1.717 -5.571 9.511 1.00 97.94 238 HIS A C 1
ATOM 1890 O O . HIS A 1 238 ? -2.615 -6.295 9.087 1.00 97.94 238 HIS A O 1
ATOM 1896 N N . CYS A 1 239 ? -1.457 -4.376 8.976 1.00 98.19 239 CYS A N 1
ATOM 1897 C CA . CYS A 1 239 ? -2.192 -3.854 7.826 1.00 98.19 239 CYS A CA 1
ATOM 1898 C C . CYS A 1 239 ? -1.985 -4.727 6.583 1.00 98.19 239 CYS A C 1
ATOM 1900 O O . CYS A 1 239 ? -2.952 -5.019 5.889 1.00 98.19 239 CYS A O 1
ATOM 1902 N N . ALA A 1 240 ? -0.755 -5.179 6.315 1.00 97.69 240 ALA A N 1
ATOM 1903 C CA . ALA A 1 240 ? -0.444 -6.042 5.176 1.00 97.69 240 ALA A CA 1
ATOM 1904 C C 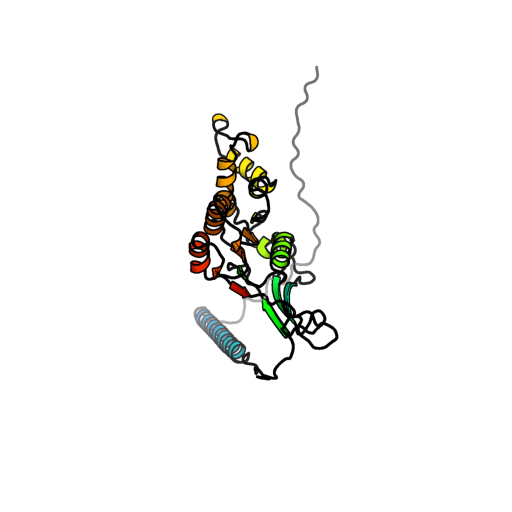. ALA A 1 240 ? -1.124 -7.415 5.278 1.00 97.69 240 ALA A C 1
ATOM 1906 O O . ALA A 1 240 ? -1.594 -7.925 4.266 1.00 97.69 240 ALA A O 1
ATOM 1907 N N . LYS A 1 241 ? -1.238 -7.977 6.491 1.00 97.31 241 LYS A N 1
ATOM 1908 C CA . LYS A 1 241 ? -2.000 -9.214 6.743 1.00 97.31 241 LYS A CA 1
ATOM 1909 C C . LYS A 1 241 ? -3.503 -9.033 6.516 1.00 97.31 241 LYS A C 1
ATOM 1911 O O . LYS A 1 241 ? -4.155 -9.948 6.028 1.00 97.31 241 LYS A O 1
ATOM 1916 N N . ALA A 1 242 ? -4.049 -7.876 6.887 1.00 97.56 242 ALA A N 1
ATOM 1917 C CA . ALA A 1 242 ? -5.475 -7.584 6.766 1.00 97.56 242 ALA A CA 1
ATOM 1918 C C . ALA A 1 242 ? -5.897 -7.170 5.342 1.00 97.56 242 ALA A C 1
ATOM 1920 O O . ALA A 1 242 ? -7.013 -7.453 4.909 1.00 97.56 242 ALA A O 1
ATOM 1921 N N . ALA A 1 243 ? -5.023 -6.481 4.606 1.00 97.44 243 ALA A N 1
ATOM 1922 C CA . ALA A 1 243 ? -5.329 -5.955 3.283 1.00 97.44 243 ALA A CA 1
ATOM 1923 C C . ALA A 1 243 ? -5.273 -7.046 2.203 1.00 97.44 243 ALA A C 1
ATOM 1925 O O . ALA A 1 243 ? -4.260 -7.709 2.003 1.00 97.44 243 ALA A O 1
ATOM 1926 N N . ARG A 1 244 ? -6.341 -7.157 1.403 1.00 94.94 244 ARG A N 1
ATOM 1927 C CA . ARG A 1 244 ? -6.401 -8.108 0.277 1.00 94.94 244 ARG A CA 1
ATOM 1928 C C . ARG A 1 244 ? -5.463 -7.741 -0.878 1.00 94.94 244 ARG A C 1
ATOM 1930 O O . ARG A 1 244 ? -4.987 -8.616 -1.594 1.00 94.94 244 ARG A O 1
ATOM 1937 N N . ILE A 1 245 ? -5.278 -6.446 -1.129 1.00 97.12 245 ILE A N 1
ATOM 1938 C CA . ILE A 1 245 ? -4.416 -5.926 -2.194 1.00 97.12 245 ILE A CA 1
ATOM 1939 C C . ILE A 1 245 ? -3.490 -4.893 -1.578 1.00 97.12 245 ILE A C 1
ATOM 1941 O O . ILE A 1 245 ? -3.955 -3.940 -0.951 1.00 97.12 245 ILE A O 1
ATOM 1945 N N . TRP A 1 246 ? -2.194 -5.063 -1.815 1.00 98.19 246 TRP A N 1
ATOM 1946 C CA . TRP A 1 246 ? -1.188 -4.115 -1.376 1.00 98.19 246 TRP A CA 1
ATOM 1947 C C . TRP A 1 246 ? -0.131 -3.847 -2.447 1.00 98.19 246 TRP A C 1
ATOM 1949 O O . TRP A 1 246 ? 0.101 -4.665 -3.342 1.00 98.19 246 TRP A O 1
ATOM 1959 N N . VAL A 1 247 ? 0.494 -2.675 -2.350 1.00 98.44 247 VAL A N 1
ATOM 1960 C CA . VAL A 1 247 ? 1.643 -2.253 -3.153 1.00 98.44 247 VAL A CA 1
ATOM 1961 C C . VAL A 1 247 ? 2.742 -1.806 -2.200 1.00 98.44 247 VAL A C 1
ATOM 1963 O O . VAL A 1 247 ? 2.569 -0.828 -1.478 1.00 98.44 247 VAL A O 1
ATOM 1966 N N . ILE A 1 248 ? 3.866 -2.513 -2.191 1.00 98.56 248 ILE A N 1
ATOM 1967 C CA . ILE A 1 248 ? 5.001 -2.215 -1.314 1.00 98.56 248 ILE A CA 1
ATOM 1968 C C . ILE A 1 248 ? 6.177 -1.774 -2.174 1.00 98.56 248 ILE A C 1
ATOM 1970 O O . ILE A 1 248 ? 6.516 -2.452 -3.141 1.00 98.56 248 ILE A O 1
ATOM 1974 N N . ALA A 1 249 ? 6.797 -0.652 -1.822 1.00 98.19 249 ALA A N 1
ATOM 1975 C CA . ALA A 1 249 ? 8.028 -0.179 -2.434 1.00 98.19 249 ALA A CA 1
ATOM 1976 C C . ALA A 1 249 ? 9.209 -0.283 -1.460 1.00 98.19 249 ALA A C 1
ATOM 1978 O O . ALA A 1 249 ? 9.107 0.124 -0.307 1.00 98.19 249 ALA A O 1
ATOM 1979 N N . ALA A 1 250 ? 10.347 -0.795 -1.925 1.00 97.38 250 ALA A N 1
ATOM 1980 C CA . ALA A 1 250 ? 11.584 -0.904 -1.149 1.00 97.38 250 ALA A CA 1
ATOM 1981 C C . ALA A 1 250 ? 12.822 -0.673 -2.031 1.00 97.38 250 ALA A C 1
ATOM 1983 O O . ALA A 1 250 ? 12.706 -0.599 -3.251 1.00 97.38 250 ALA A O 1
ATOM 1984 N N . TYR A 1 251 ? 14.005 -0.521 -1.428 1.00 94.69 251 TYR A N 1
ATOM 1985 C CA . TYR A 1 251 ? 15.262 -0.479 -2.184 1.00 94.69 251 TYR A CA 1
ATOM 1986 C C . TYR A 1 251 ? 15.505 -1.834 -2.864 1.00 94.69 251 TYR A C 1
ATOM 1988 O O . TYR A 1 251 ? 15.456 -1.944 -4.086 1.00 94.69 251 TYR A O 1
ATOM 1996 N N . GLU A 1 252 ? 15.593 -2.891 -2.066 1.00 94.50 252 GLU A N 1
ATOM 1997 C CA . GLU A 1 252 ? 15.634 -4.279 -2.518 1.00 94.50 252 GLU A CA 1
ATOM 1998 C C . GLU A 1 252 ? 14.726 -5.126 -1.628 1.00 94.50 252 GLU A C 1
ATOM 2000 O O . GLU A 1 252 ? 14.342 -4.695 -0.538 1.00 94.50 252 GLU A O 1
ATOM 2005 N N . GLU A 1 253 ? 14.362 -6.319 -2.097 1.00 94.06 253 GLU A N 1
ATOM 2006 C CA . GLU A 1 253 ? 13.508 -7.239 -1.335 1.00 94.06 253 GLU A CA 1
ATOM 2007 C C . GLU A 1 253 ? 14.195 -7.671 -0.031 1.00 94.06 253 GLU A C 1
ATOM 2009 O O . GLU A 1 253 ? 13.555 -7.697 1.013 1.00 94.06 253 GLU A O 1
ATOM 2014 N N . GLU A 1 254 ? 15.512 -7.876 -0.069 1.00 93.94 254 GLU A N 1
ATOM 2015 C CA . GLU A 1 254 ? 16.349 -8.256 1.081 1.00 93.94 254 GLU A CA 1
ATOM 2016 C C . GLU A 1 254 ? 16.415 -7.180 2.173 1.00 93.94 254 GLU A C 1
ATOM 2018 O O . GLU A 1 254 ? 16.625 -7.482 3.343 1.00 93.94 254 GLU A O 1
ATOM 2023 N N . HIS A 1 255 ? 16.191 -5.918 1.803 1.00 95.12 255 HIS A N 1
ATOM 2024 C CA . HIS A 1 255 ? 16.199 -4.793 2.736 1.00 95.12 255 HIS A CA 1
ATOM 2025 C C . HIS A 1 255 ? 14.840 -4.576 3.417 1.00 95.12 255 HIS A C 1
ATOM 2027 O O . HIS A 1 255 ? 14.698 -3.684 4.254 1.00 95.12 255 HIS A O 1
ATOM 2033 N N . ILE A 1 256 ? 13.811 -5.341 3.049 1.00 97.25 256 ILE A N 1
ATOM 2034 C CA . ILE A 1 256 ? 12.519 -5.292 3.731 1.00 97.25 256 ILE A CA 1
ATOM 2035 C C . ILE A 1 256 ? 12.673 -5.990 5.087 1.00 97.25 256 ILE A C 1
ATOM 2037 O O . ILE A 1 256 ? 13.224 -7.088 5.141 1.00 97.25 256 ILE A O 1
ATOM 2041 N N . PRO A 1 257 ? 12.157 -5.413 6.188 1.00 97.75 257 PRO A N 1
ATOM 2042 C CA . PRO A 1 257 ? 12.267 -6.048 7.493 1.00 97.75 257 PRO A CA 1
ATOM 2043 C C . PRO A 1 257 ? 11.711 -7.486 7.482 1.00 97.75 257 PRO A C 1
ATOM 2045 O O . PRO A 1 257 ? 10.594 -7.685 6.986 1.00 97.75 257 PRO A O 1
ATOM 2048 N N . PRO A 1 258 ? 12.414 -8.475 8.073 1.00 96.81 258 PRO A N 1
ATOM 2049 C CA . PRO A 1 258 ? 12.020 -9.888 8.018 1.00 96.81 258 PRO A CA 1
ATOM 2050 C C . PRO A 1 258 ? 10.574 -10.147 8.460 1.00 96.81 258 PRO A C 1
ATOM 2052 O O . PRO A 1 258 ? 9.830 -10.864 7.799 1.00 96.81 258 PRO A O 1
ATOM 2055 N N . GLN A 1 259 ? 10.124 -9.452 9.508 1.00 96.44 259 GLN A N 1
ATOM 2056 C CA . GLN A 1 259 ? 8.755 -9.557 10.025 1.00 96.44 259 GLN A CA 1
ATOM 2057 C C . GLN A 1 259 ? 7.685 -9.152 8.997 1.00 96.44 259 GLN A C 1
ATOM 2059 O O . GLN A 1 259 ? 6.560 -9.652 9.032 1.00 96.44 259 GLN A O 1
ATOM 2064 N N . LEU A 1 260 ? 8.003 -8.208 8.106 1.00 97.56 260 LEU A N 1
ATOM 2065 C CA . LEU A 1 260 ? 7.119 -7.829 7.007 1.00 97.56 260 LEU A CA 1
ATOM 2066 C C . LEU A 1 260 ? 7.250 -8.829 5.852 1.00 97.56 260 LEU A C 1
ATOM 2068 O O . LEU A 1 260 ? 6.227 -9.230 5.298 1.00 97.56 260 LEU A O 1
ATOM 2072 N N . LEU A 1 261 ? 8.466 -9.293 5.537 1.00 96.12 261 LEU A N 1
ATOM 2073 C CA . LEU A 1 261 ? 8.704 -10.321 4.514 1.00 96.12 261 LEU A CA 1
ATOM 2074 C C . LEU A 1 261 ? 7.924 -11.616 4.769 1.00 96.12 261 LEU A C 1
ATOM 2076 O O . LEU A 1 261 ? 7.337 -12.150 3.831 1.00 96.12 261 LEU A O 1
ATOM 2080 N N . GLU A 1 262 ? 7.814 -12.055 6.025 1.00 95.50 262 GLU A N 1
ATOM 2081 C CA . GLU A 1 262 ? 6.980 -13.197 6.442 1.00 95.50 262 GLU A CA 1
ATOM 2082 C C . GLU A 1 262 ? 5.518 -13.084 5.982 1.00 95.50 262 GLU A C 1
ATOM 2084 O O . GLU A 1 262 ? 4.833 -14.085 5.798 1.00 95.50 262 GLU A O 1
ATOM 2089 N N . THR A 1 263 ? 5.022 -11.857 5.804 1.00 95.06 263 THR A N 1
ATOM 2090 C CA . THR A 1 263 ? 3.669 -11.591 5.295 1.00 95.06 263 THR A CA 1
ATOM 2091 C C . THR A 1 263 ? 3.654 -11.419 3.776 1.00 95.06 263 THR A C 1
ATOM 2093 O O . THR A 1 263 ? 2.688 -11.792 3.120 1.00 95.06 263 THR A O 1
ATOM 2096 N N . VAL A 1 264 ? 4.712 -10.843 3.208 1.00 94.62 264 VAL A N 1
ATOM 2097 C CA . VAL A 1 264 ? 4.800 -10.467 1.789 1.00 94.62 264 VAL A CA 1
ATOM 2098 C C . VAL A 1 264 ? 5.081 -11.675 0.897 1.00 94.62 264 VAL A C 1
ATOM 2100 O O . VAL A 1 264 ? 4.418 -11.840 -0.127 1.00 94.62 264 VAL A O 1
ATOM 2103 N N . VAL A 1 265 ? 6.054 -12.513 1.263 1.00 93.88 265 VAL A N 1
ATOM 2104 C CA . VAL A 1 265 ? 6.558 -13.608 0.418 1.00 93.88 265 VAL A CA 1
ATOM 2105 C C . VAL A 1 265 ? 5.486 -14.665 0.116 1.00 93.88 265 VAL A C 1
ATOM 2107 O O . VAL A 1 265 ? 5.317 -14.977 -1.067 1.00 93.88 265 VAL A O 1
ATOM 2110 N N . PRO A 1 266 ? 4.701 -15.162 1.098 1.00 95.44 266 PRO A N 1
ATOM 2111 C CA . PRO A 1 266 ? 3.680 -16.184 0.840 1.00 95.44 266 PRO A CA 1
ATOM 2112 C C . PRO A 1 266 ? 2.560 -15.734 -0.105 1.00 95.44 266 PRO A C 1
ATOM 2114 O O . PRO A 1 266 ? 1.852 -16.565 -0.663 1.00 95.44 266 PRO A O 1
ATOM 2117 N N . CYS A 1 267 ? 2.377 -14.424 -0.301 1.00 93.69 267 CYS A N 1
ATOM 2118 C CA . CYS A 1 267 ? 1.362 -13.895 -1.210 1.00 93.69 267 CYS A CA 1
ATOM 2119 C C . CYS A 1 267 ? 1.770 -13.931 -2.692 1.00 93.69 267 CYS A C 1
ATOM 2121 O O . CYS A 1 267 ? 0.974 -13.505 -3.533 1.00 93.69 267 CYS A O 1
ATOM 2123 N N . GLU A 1 268 ? 2.997 -14.363 -3.011 1.00 95.56 268 GLU A N 1
ATOM 2124 C CA . GLU A 1 268 ? 3.557 -14.393 -4.369 1.00 95.56 268 GLU A CA 1
ATOM 2125 C C . GLU A 1 268 ? 3.303 -13.088 -5.155 1.00 95.56 268 GLU A C 1
ATOM 2127 O O . GLU A 1 268 ? 2.616 -13.079 -6.191 1.00 95.56 268 GLU A O 1
ATOM 2132 N N . PRO A 1 269 ? 3.815 -11.942 -4.666 1.00 97.31 269 PRO A N 1
ATOM 2133 C CA . PRO A 1 269 ? 3.540 -10.654 -5.280 1.00 97.31 269 PRO A CA 1
ATOM 2134 C C . PRO A 1 269 ? 4.095 -10.563 -6.698 1.00 97.31 269 PRO A C 1
ATOM 2136 O O . PRO A 1 269 ? 5.113 -11.161 -7.059 1.00 97.31 269 PRO A O 1
ATOM 2139 N N . GLN A 1 270 ? 3.461 -9.712 -7.498 1.00 97.81 270 GLN A N 1
ATOM 2140 C CA . GLN A 1 270 ? 4.027 -9.275 -8.766 1.00 97.81 270 GLN A CA 1
ATOM 2141 C C . GLN A 1 270 ? 5.247 -8.400 -8.486 1.00 97.81 270 GLN A C 1
ATOM 2143 O O . GLN A 1 270 ? 5.106 -7.312 -7.927 1.00 97.81 270 GLN A O 1
ATOM 2148 N N . ARG A 1 271 ? 6.430 -8.871 -8.879 1.00 97.00 271 ARG A N 1
ATOM 2149 C CA . ARG A 1 271 ? 7.698 -8.173 -8.653 1.00 97.00 271 ARG A CA 1
ATOM 2150 C C . ARG A 1 271 ? 8.066 -7.293 -9.842 1.00 97.00 271 ARG A C 1
ATOM 2152 O O . ARG A 1 271 ? 8.061 -7.756 -10.985 1.00 97.00 271 ARG A O 1
ATOM 2159 N N . PHE A 1 272 ? 8.410 -6.043 -9.554 1.00 95.88 272 PHE A N 1
ATOM 2160 C CA . PHE A 1 272 ? 8.934 -5.075 -10.513 1.00 95.88 272 PHE A CA 1
ATOM 2161 C C . PHE A 1 272 ? 10.200 -4.447 -9.933 1.00 95.88 272 PHE A C 1
ATOM 2163 O O . PHE A 1 272 ? 10.128 -3.768 -8.914 1.00 95.88 272 PHE A O 1
ATOM 2170 N N . ARG A 1 273 ? 11.349 -4.667 -10.579 1.00 93.75 273 ARG A N 1
ATOM 2171 C CA . ARG A 1 273 ? 12.624 -4.042 -10.207 1.00 93.75 273 ARG A CA 1
ATOM 2172 C C . ARG A 1 273 ? 12.877 -2.871 -11.143 1.00 93.75 273 ARG A C 1
ATOM 2174 O O . ARG A 1 273 ? 13.165 -3.109 -12.306 1.00 93.75 273 ARG A O 1
ATOM 2181 N N . LEU A 1 274 ? 12.739 -1.651 -10.634 1.00 91.88 274 LEU A N 1
ATOM 2182 C CA . LEU A 1 274 ? 12.944 -0.414 -11.378 1.00 91.88 274 LEU A CA 1
ATOM 2183 C C . LEU A 1 274 ? 14.433 -0.096 -11.498 1.00 91.88 274 LEU A C 1
ATOM 2185 O O . LEU A 1 274 ? 15.137 -0.001 -10.490 1.00 91.88 274 LEU A O 1
ATOM 2189 N N . LYS A 1 275 ? 14.890 0.138 -12.723 1.00 86.62 275 LYS A N 1
ATOM 2190 C CA . LYS A 1 275 ? 16.264 0.557 -13.023 1.00 86.62 275 LYS A CA 1
ATOM 2191 C C . LYS A 1 275 ? 16.401 2.079 -13.064 1.00 86.62 275 LYS A C 1
ATOM 2193 O O . LYS A 1 275 ? 15.490 2.791 -13.499 1.00 86.62 275 LYS A O 1
ATOM 2198 N N . ILE A 1 276 ? 17.550 2.591 -12.619 1.00 76.00 276 ILE A N 1
ATOM 2199 C CA . ILE A 1 276 ? 17.909 3.998 -12.823 1.00 76.00 276 ILE A CA 1
ATOM 2200 C C . ILE A 1 276 ? 18.297 4.203 -14.286 1.00 76.00 276 ILE A C 1
ATOM 2202 O O . ILE A 1 276 ? 19.006 3.403 -14.892 1.00 76.00 276 ILE A O 1
ATOM 2206 N N . PHE A 1 277 ? 17.856 5.324 -14.848 1.00 67.62 277 PHE A N 1
ATOM 2207 C CA . PHE A 1 277 ? 18.407 5.813 -16.102 1.00 67.62 277 PHE A CA 1
ATOM 2208 C C . PHE A 1 277 ? 19.801 6.399 -15.843 1.00 67.62 277 PHE A C 1
ATOM 2210 O O . PHE A 1 277 ? 19.908 7.415 -15.149 1.00 67.62 277 PHE A O 1
ATOM 2217 N N . ALA A 1 278 ? 20.852 5.799 -16.407 1.00 58.66 278 ALA A N 1
ATOM 2218 C CA . ALA A 1 278 ? 22.189 6.385 -16.363 1.00 58.66 278 ALA A CA 1
ATOM 2219 C C . ALA A 1 278 ? 22.145 7.800 -16.965 1.00 58.66 278 ALA A C 1
ATOM 2221 O O . ALA A 1 278 ? 21.749 7.998 -18.117 1.00 58.66 278 ALA A O 1
ATOM 2222 N N . LYS A 1 279 ? 22.516 8.814 -16.175 1.00 52.09 279 LYS A N 1
ATOM 2223 C CA . LYS A 1 279 ? 22.664 10.179 -16.686 1.00 52.09 279 LYS A CA 1
ATOM 2224 C C . LYS A 1 279 ? 23.921 10.218 -17.551 1.00 52.09 279 LYS A C 1
ATOM 2226 O O . LYS A 1 279 ? 25.021 10.078 -17.032 1.00 52.09 279 LYS A O 1
ATOM 2231 N N . PHE A 1 280 ? 23.770 10.458 -18.849 1.00 49.41 280 PHE A N 1
ATOM 2232 C CA . PHE A 1 280 ? 24.916 10.773 -19.698 1.00 49.41 280 PHE A CA 1
ATOM 2233 C C . PHE A 1 280 ? 25.477 12.141 -19.318 1.00 49.41 280 PHE A C 1
ATOM 2235 O O . PHE A 1 280 ? 24.787 13.158 -19.428 1.00 49.41 280 PHE A O 1
ATOM 2242 N N . THR A 1 281 ? 26.738 12.172 -18.894 1.00 43.91 281 THR A N 1
ATOM 2243 C CA . THR A 1 281 ? 27.567 13.370 -19.029 1.00 43.91 281 THR A CA 1
ATOM 2244 C C . THR A 1 281 ? 27.971 13.475 -20.503 1.00 43.91 281 THR A C 1
ATOM 2246 O O . THR A 1 281 ? 28.144 12.467 -21.191 1.00 43.91 281 THR A O 1
ATOM 2249 N N . LYS A 1 282 ? 28.082 14.696 -21.035 1.00 46.19 282 LYS A N 1
ATOM 2250 C CA . LYS A 1 282 ? 28.319 14.953 -22.469 1.00 46.19 282 LYS A CA 1
ATOM 2251 C C . LYS A 1 282 ? 29.648 14.394 -23.025 1.00 46.19 282 LYS A C 1
ATOM 2253 O O . LYS A 1 282 ? 29.883 14.534 -24.217 1.00 46.19 282 LYS A O 1
ATOM 2258 N N . ASN A 1 283 ? 30.474 13.733 -22.208 1.00 47.66 283 ASN A N 1
ATOM 2259 C CA . ASN A 1 283 ? 31.843 13.337 -22.556 1.00 47.66 283 ASN A CA 1
ATOM 2260 C C . ASN A 1 283 ? 32.085 11.814 -22.575 1.00 47.66 283 ASN A C 1
ATOM 2262 O O . ASN A 1 283 ? 33.233 11.387 -22.564 1.00 47.66 283 ASN A O 1
ATOM 2266 N N . GLY A 1 284 ? 31.043 10.976 -22.583 1.00 46.56 284 GLY A N 1
ATOM 2267 C CA . GLY A 1 284 ? 31.210 9.521 -22.743 1.00 46.56 284 GLY A CA 1
ATOM 2268 C C . GLY A 1 284 ? 31.895 8.801 -21.572 1.00 46.56 284 GLY A C 1
ATOM 2269 O O . GLY A 1 284 ? 32.162 7.609 -21.668 1.00 46.56 284 GLY A O 1
ATOM 2270 N N . GLN A 1 285 ? 32.139 9.489 -20.457 1.00 42.53 285 GLN A N 1
ATOM 2271 C CA . GLN A 1 285 ? 32.578 8.878 -19.208 1.00 42.53 285 GLN A CA 1
ATOM 2272 C C . GLN A 1 285 ? 31.372 8.745 -18.281 1.00 42.53 285 GLN A C 1
ATOM 2274 O O . GLN A 1 285 ? 30.743 9.740 -17.909 1.00 42.53 285 GLN A O 1
ATOM 2279 N N . THR A 1 286 ? 31.032 7.510 -17.915 1.00 44.81 286 THR A N 1
ATOM 2280 C CA . THR A 1 286 ? 30.168 7.249 -16.761 1.00 44.81 286 THR A CA 1
ATOM 2281 C C . THR A 1 286 ? 30.788 7.958 -15.561 1.00 44.81 286 THR A C 1
ATOM 2283 O O . THR A 1 286 ? 31.944 7.698 -15.233 1.00 44.81 286 THR A O 1
ATOM 2286 N N . ALA A 1 287 ? 30.060 8.905 -14.967 1.00 38.22 287 ALA A N 1
ATOM 2287 C CA . ALA A 1 287 ? 30.511 9.553 -13.743 1.00 38.22 287 ALA A CA 1
ATOM 2288 C C . ALA A 1 287 ? 30.706 8.463 -12.672 1.00 38.22 287 ALA A C 1
ATOM 2290 O O . ALA A 1 287 ? 29.799 7.639 -12.532 1.00 38.22 287 ALA A O 1
ATOM 2291 N N . PRO A 1 288 ? 31.857 8.405 -11.981 1.00 41.75 288 PRO A N 1
ATOM 2292 C CA . PRO A 1 288 ? 31.988 7.547 -10.814 1.00 41.75 288 PRO A CA 1
ATOM 2293 C C . PRO A 1 288 ? 31.045 8.049 -9.711 1.00 41.75 288 PRO A C 1
ATOM 2295 O O . PRO A 1 288 ? 30.784 9.254 -9.630 1.00 41.75 288 PRO A O 1
ATOM 2298 N N . ASP A 1 289 ? 30.516 7.093 -8.947 1.00 45.44 289 ASP A N 1
ATOM 2299 C CA . ASP A 1 289 ? 29.532 7.273 -7.871 1.00 45.44 289 ASP A CA 1
ATOM 2300 C C . ASP A 1 289 ? 29.960 8.273 -6.782 1.00 45.44 289 ASP A C 1
ATOM 2302 O O . ASP A 1 289 ? 31.168 8.326 -6.446 1.00 45.44 289 ASP A O 1
#

Sequence (289 aa):
MGAVRPTAMLSSLSRLSCGLPEDSRDKLFTRCGLCGACGTEALLLLMRLIISHFCARFFLFLANQSGTSHNHQGLRPYPDMEYLYIRRAKGQLRADGSRYAVPVFVTKTAKYGERINERIISVKKPVLITGEPNSGKTRWITRLHQHAMEIWGAKSKAEPLLLDPRCPLESWYNTPAIKYWWKQQQQAHPAKVRQTWTSLQQEERSKVLPAYCADTGAVLLIDDAHKLTGPKLTLARHCAKAARIWVIAAYEEEHIPPQLLETVVPCEPQRFRLKIFAKFTKNGQTAPD

Foldseek 3Di:
DDDDDDDDDDDDDDDDDDDDDDDDPDDDPDDDPDDPPPPPVVVVVVVVVVVVVVVVVVVVVVVPPPPDPPPPPPPLPWDKQKDKDWDFDVPDADPVRHGAIWIWIWTASDPPGDTPDIHTFDPQAAAEEAEAPPLCLVVRLVVCLVCVCNYCVVPFPARAFEQELVDPLCVRQVDPRNQVVLVVVQVVDDPVPRDHPVNDDPVRSLVSLLVCCQPRLHEYEYEAQLSDDDPSVVSSQSNLQRHSYYYYYHNDLVSHPVSNCVSVVVRPHHYDYRYDTQDDDPPPDRDDD

Organism: NCBI:txid298394

Radius of gyration: 30.12 Å; chains: 1; bounding box: 94×65×69 Å

InterPro domains:
  IPR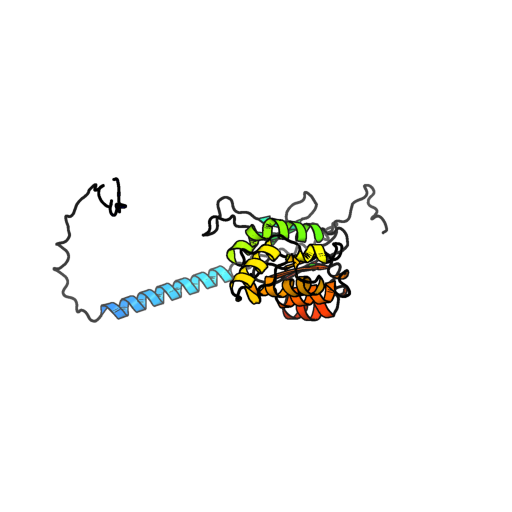027417 P-loop containing nucleoside triphosphate hydrolase [SSF52540] (120-254)

Secondary structure (DSSP, 8-state):
-------------------------SSSSSS----TTSHHHHHHHHHHHHHHHHHHHHHHHHHT------------SSPPEEEEEEEEEEEEE-TTSPEEEEEEEEEESSTTS-EEEEEEPPTTS-EEEEE-TTSSHHHHHHHHHHTHHHHHTTT--SPPEEE-TTS-THHHH-SHHHHHHHHHHHHTS-TTTPPPTTTS-HHHHHHHHHHHHHHH-PPEEESSGGG--HHHHHHHHHHHHH-SSEEEE-S-GGGS-HHHHHHHGGG--EEEEEPP-----TTSPPPP-

pLDDT: mean 79.23, std 22.87, range [30.59, 98.62]